Protein AF-A0A966ZAQ8-F1 (afdb_monomer)

Sequence (188 aa):
IEASFPLPQQMNRYYAFETQLFQVSVPESLGVELITTAEQQQVISARQQAARDAGTKIRQDVQQFVADCVASLREQTAVLCQEMLTSIGTSETGVHQKTLNRLVRFIDQFKQMNFANDVEMERQLERVRKELLSKTAEEYRDSATARSRLTAGLQQLAAQARQLAKQDATELVDRFGELGRRKFQLAA

Nearest PDB structures (foldseek):
  4tx5-assembly1_B  TM=3.472E-01  e=6.366E+00  Homo sapiens
  8e2i-assembly1_F  TM=3.274E-01  e=5.090E+00  Homo sapiens
  4tx5-assembly1_A  TM=2.783E-01  e=6.020E+00  Homo sapiens

Radius of gyration: 40.71 Å; Cα contacts (8 Å, |Δi|>4): 86; chains: 1; bounding box: 114×34×96 Å

Secondary structure (DSSP, 8-state):
-GGGS--GGGGGGT----------PPPHHHHHHHHHHHHHHHHHHHHHHHHHHHHHHHHHHHHHHHHHHHHHHHHHHHHHHHHHHHHHHH-TT---HHHHHHHHHHHHHHHHT-TT--HHHHHHHHHHHHHHSSS-HHHHHH-HHHHHHHHHHH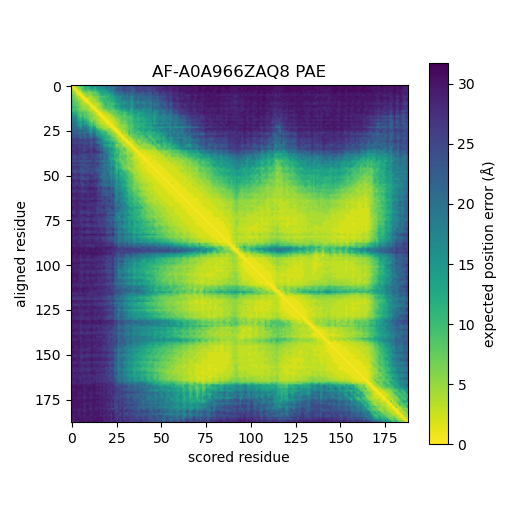HHHHHHHHHHHHHHHHHHHHHHHHHHHHHHHH--

Structure (mmCIF, N/CA/C/O backbone):
data_AF-A0A966ZAQ8-F1
#
_entry.id   AF-A0A966ZAQ8-F1
#
loop_
_atom_site.group_PDB
_atom_site.id
_atom_site.type_symbol
_atom_site.label_atom_id
_atom_site.label_alt_id
_atom_site.label_comp_id
_atom_site.label_asym_id
_atom_site.label_entity_id
_atom_site.label_seq_id
_atom_site.pdbx_PDB_ins_code
_atom_site.Cartn_x
_atom_site.Cartn_y
_atom_site.Cartn_z
_atom_site.occupancy
_atom_site.B_iso_or_equiv
_atom_site.auth_seq_id
_atom_site.auth_comp_id
_atom_site.auth_asym_id
_atom_site.auth_atom_id
_atom_site.pdbx_PDB_model_num
ATOM 1 N N . ILE A 1 1 ? -88.058 -18.667 62.909 1.00 55.28 1 ILE A N 1
ATOM 2 C CA . ILE A 1 1 ? -86.765 -18.287 62.282 1.00 55.28 1 ILE A CA 1
ATOM 3 C C . ILE A 1 1 ? -86.439 -16.800 62.521 1.00 55.28 1 ILE A C 1
ATOM 5 O O . ILE A 1 1 ? -85.270 -16.460 62.596 1.00 55.28 1 ILE A O 1
ATOM 9 N N . GLU A 1 2 ? -87.424 -15.922 62.764 1.00 51.84 2 GLU A N 1
ATOM 10 C CA . GLU A 1 2 ? -87.198 -14.474 62.988 1.00 51.84 2 GLU A CA 1
ATOM 11 C C . GLU A 1 2 ? -86.536 -14.076 64.325 1.00 51.84 2 GLU A C 1
ATOM 13 O O . GLU A 1 2 ? -86.034 -12.967 64.438 1.00 51.84 2 GLU A O 1
ATOM 18 N N . ALA A 1 3 ? -86.467 -14.964 65.324 1.00 56.44 3 ALA A N 1
ATOM 19 C CA . ALA A 1 3 ? -85.830 -14.674 66.619 1.00 56.44 3 ALA A CA 1
ATOM 20 C C . ALA A 1 3 ? -84.303 -14.913 66.643 1.00 56.44 3 ALA A C 1
ATOM 22 O O . ALA A 1 3 ? -83.674 -14.792 67.690 1.00 56.44 3 ALA A O 1
ATOM 23 N N . SER A 1 4 ? -83.706 -15.294 65.510 1.00 60.72 4 SER A N 1
ATOM 24 C CA . SER A 1 4 ? -82.287 -15.670 65.425 1.00 60.72 4 SER A CA 1
ATOM 25 C C . SER A 1 4 ? -81.365 -14.544 64.946 1.00 60.72 4 SER A C 1
ATOM 27 O O . SER A 1 4 ? -80.158 -14.756 64.879 1.00 60.72 4 SER A O 1
ATOM 29 N N . PHE A 1 5 ? -81.898 -13.358 64.632 1.00 59.81 5 PHE A N 1
ATOM 30 C CA . PHE A 1 5 ? -81.108 -12.215 64.167 1.00 59.81 5 PHE A CA 1
ATOM 31 C C . PHE A 1 5 ? -81.231 -11.027 65.135 1.00 59.81 5 PHE A C 1
ATOM 33 O O . PHE A 1 5 ? -82.341 -10.710 65.566 1.00 59.81 5 PHE A O 1
ATOM 40 N N . PRO A 1 6 ? -80.114 -10.370 65.504 1.00 64.69 6 PRO A N 1
ATOM 41 C CA . PRO A 1 6 ? -80.139 -9.226 66.409 1.00 64.69 6 PRO A CA 1
ATOM 42 C C . PRO A 1 6 ? -80.890 -8.039 65.790 1.00 64.69 6 PRO A C 1
ATOM 44 O O . PRO A 1 6 ? -80.832 -7.806 64.583 1.00 64.69 6 PRO A O 1
ATOM 47 N N . LEU A 1 7 ? -81.581 -7.268 66.636 1.00 66.88 7 LEU A N 1
ATOM 48 C CA . LEU A 1 7 ? -82.335 -6.081 66.223 1.00 66.88 7 LEU A CA 1
ATOM 49 C C . LEU A 1 7 ? -81.397 -5.070 65.526 1.00 66.88 7 LEU A C 1
ATOM 51 O O . LEU A 1 7 ? -80.278 -4.875 66.006 1.00 66.88 7 LEU A O 1
ATOM 55 N N . PRO A 1 8 ? -81.826 -4.366 64.457 1.00 66.31 8 PRO A N 1
ATOM 56 C CA . PRO A 1 8 ? -80.952 -3.495 63.655 1.00 66.31 8 PRO A CA 1
ATOM 57 C C . PRO A 1 8 ? -80.172 -2.451 64.470 1.00 66.31 8 PRO A C 1
ATOM 59 O O . PRO A 1 8 ? -79.018 -2.153 64.178 1.00 66.31 8 PRO A O 1
ATOM 62 N N . GLN A 1 9 ? -80.769 -1.943 65.552 1.00 68.62 9 GLN A N 1
ATOM 63 C CA . GLN A 1 9 ? -80.141 -0.972 66.458 1.00 68.62 9 GLN A CA 1
ATOM 64 C C . GLN A 1 9 ? -79.003 -1.564 67.309 1.00 68.62 9 GLN A C 1
ATOM 66 O O . GLN A 1 9 ? -78.169 -0.829 67.830 1.00 68.62 9 GLN A O 1
ATOM 71 N N . GLN A 1 10 ? -78.954 -2.888 67.451 1.00 68.38 10 GLN A N 1
ATOM 72 C CA . GLN A 1 10 ? -77.936 -3.615 68.209 1.00 68.38 10 GLN A CA 1
ATOM 73 C C . GLN A 1 10 ? -76.804 -4.139 67.312 1.00 68.38 10 GLN A C 1
ATOM 75 O O . GLN A 1 10 ? -75.771 -4.557 67.832 1.00 68.38 10 GLN A O 1
ATOM 80 N N . MET A 1 11 ? -76.949 -4.074 65.980 1.00 66.69 11 MET A N 1
ATOM 81 C CA . MET A 1 11 ? -75.934 -4.568 65.039 1.00 66.69 11 MET A CA 1
ATOM 82 C C . MET A 1 11 ? -74.625 -3.770 65.095 1.00 66.69 11 MET A C 1
ATOM 84 O O . MET A 1 11 ? -73.561 -4.372 65.002 1.00 66.69 11 MET A O 1
ATOM 88 N N . ASN A 1 12 ? -74.668 -2.457 65.353 1.00 66.06 12 ASN A N 1
ATOM 89 C CA . ASN A 1 12 ? -73.466 -1.607 65.433 1.00 66.06 12 ASN A CA 1
ATOM 90 C C . ASN A 1 12 ? -72.449 -2.042 66.504 1.00 66.06 12 ASN A C 1
ATOM 92 O O . ASN A 1 12 ? -71.294 -1.640 66.444 1.00 66.06 12 ASN A O 1
ATOM 96 N N . ARG A 1 13 ? -72.853 -2.855 67.489 1.00 68.31 13 ARG A N 1
ATOM 97 C CA . ARG A 1 13 ? -71.944 -3.384 68.519 1.00 68.31 13 ARG A CA 1
ATOM 98 C C . ARG A 1 13 ? -71.145 -4.607 68.073 1.00 68.31 13 ARG A C 1
ATOM 100 O O . ARG A 1 13 ? -70.184 -4.961 68.746 1.00 68.31 13 ARG A O 1
ATOM 107 N N . TYR A 1 14 ? -71.551 -5.247 66.980 1.00 69.25 14 TYR A N 1
ATOM 108 C CA . TYR A 1 14 ? -70.944 -6.480 66.477 1.00 69.25 14 TYR A CA 1
ATOM 109 C C . TYR A 1 14 ? -70.109 -6.268 65.209 1.00 69.25 14 TYR A C 1
ATOM 111 O O . TYR A 1 14 ? -69.385 -7.175 64.810 1.00 69.25 14 TYR A O 1
ATOM 119 N N . TYR A 1 15 ? -70.179 -5.083 64.596 1.00 70.50 15 TYR A N 1
ATOM 120 C CA . TYR A 1 15 ? -69.419 -4.735 63.398 1.00 70.50 15 TYR A CA 1
ATOM 121 C C . TYR A 1 15 ? -68.589 -3.482 63.664 1.00 70.50 15 TYR A C 1
ATOM 123 O O . TYR A 1 15 ? -69.130 -2.396 63.852 1.00 70.50 15 TYR A O 1
ATOM 131 N N . ALA A 1 16 ? -67.269 -3.644 63.668 1.00 70.06 16 ALA A N 1
ATOM 132 C CA . ALA A 1 16 ? -66.312 -2.551 63.717 1.00 70.06 16 ALA A CA 1
ATOM 133 C C . ALA A 1 16 ? -65.364 -2.686 62.525 1.00 70.06 16 ALA A C 1
ATOM 135 O O . ALA A 1 16 ? -64.899 -3.783 62.217 1.00 70.06 16 ALA A O 1
ATOM 136 N N . PHE A 1 17 ? -65.087 -1.571 61.856 1.00 72.69 17 PHE A N 1
ATOM 137 C CA . PHE A 1 17 ? -64.067 -1.493 60.819 1.00 72.69 17 PHE A CA 1
ATOM 138 C C . PHE A 1 17 ? -62.881 -0.742 61.402 1.00 72.69 17 PHE A C 1
ATOM 140 O O . PHE A 1 17 ? -62.974 0.449 61.691 1.00 72.69 17 PHE A O 1
ATOM 147 N N . GLU A 1 18 ? -61.776 -1.450 61.598 1.00 75.81 18 GLU A N 1
ATOM 148 C CA . GLU A 1 18 ? -60.520 -0.853 62.023 1.00 75.81 18 GLU A CA 1
ATOM 149 C C . GLU A 1 18 ? -59.617 -0.722 60.798 1.00 75.81 18 GLU A C 1
ATOM 151 O O . GLU A 1 18 ? -59.306 -1.706 60.130 1.00 75.81 18 GLU A O 1
ATOM 156 N N . THR A 1 19 ? -59.237 0.511 60.463 1.00 77.19 19 THR A N 1
ATOM 157 C CA . THR A 1 19 ? -58.283 0.777 59.383 1.00 77.19 19 THR A CA 1
ATOM 158 C C . THR A 1 19 ? -56.950 1.133 60.013 1.00 77.19 19 THR A C 1
ATOM 160 O O . THR A 1 19 ? -56.804 2.206 60.596 1.00 77.19 19 THR A O 1
ATOM 163 N N . GLN A 1 20 ? -55.980 0.233 59.898 1.00 77.50 20 GLN A N 1
ATOM 164 C CA . GLN A 1 20 ? -54.613 0.487 60.330 1.00 77.50 20 GLN A CA 1
ATOM 165 C C . GLN A 1 20 ? -53.796 0.928 59.115 1.00 77.50 20 GLN A C 1
ATOM 167 O O . GLN A 1 20 ? -53.623 0.172 58.160 1.00 77.50 20 GLN A O 1
ATOM 172 N N . LEU A 1 21 ? -53.332 2.179 59.133 1.00 77.19 21 LEU A N 1
ATOM 173 C CA . LEU A 1 21 ? -52.362 2.673 58.163 1.00 77.19 21 LEU A CA 1
ATOM 174 C C . LEU A 1 21 ? -50.958 2.416 58.703 1.00 77.19 21 LEU A C 1
ATOM 176 O O . LEU A 1 21 ? -50.623 2.850 59.804 1.00 77.19 21 LEU A O 1
ATOM 180 N N . PHE A 1 22 ? -50.124 1.775 57.894 1.00 78.94 22 PHE A N 1
ATOM 181 C CA . PHE A 1 22 ? -48.699 1.638 58.170 1.00 78.94 22 PHE A CA 1
ATOM 182 C C . PHE A 1 22 ? -47.921 2.391 57.098 1.00 78.94 22 PHE A C 1
ATOM 184 O O . PHE A 1 22 ? -48.230 2.291 55.910 1.00 78.94 22 PHE A O 1
ATOM 191 N N . GLN A 1 23 ? -46.888 3.113 57.518 1.00 73.00 23 GLN A N 1
ATOM 192 C CA . GLN A 1 23 ? -45.899 3.690 56.621 1.00 73.00 23 GLN A CA 1
ATOM 193 C C . GLN A 1 23 ? -44.621 2.866 56.747 1.00 73.00 23 GLN A C 1
ATOM 195 O O . GLN A 1 23 ? -43.969 2.876 57.788 1.00 73.00 23 GLN A O 1
ATOM 200 N N . VAL A 1 24 ? -44.277 2.130 55.693 1.00 79.88 24 VAL A N 1
ATOM 201 C CA . VAL A 1 24 ? -42.999 1.418 55.615 1.00 79.88 24 VAL A CA 1
ATOM 202 C C . VAL A 1 24 ? -41.976 2.381 55.020 1.00 79.88 24 VAL A C 1
ATOM 204 O O . VAL A 1 24 ? -42.050 2.709 53.837 1.00 79.88 24 VAL A O 1
ATOM 207 N N . SER A 1 25 ? -41.050 2.871 55.842 1.00 74.75 25 SER A N 1
ATOM 208 C CA . SER A 1 25 ? -39.897 3.657 55.396 1.00 74.75 25 SER A CA 1
ATOM 209 C C . SER A 1 25 ? -38.645 2.784 55.344 1.00 74.75 25 SER A C 1
ATOM 211 O O . SER A 1 25 ? -38.435 1.903 56.178 1.00 74.75 25 SER A O 1
ATOM 213 N N . VAL A 1 26 ? -37.806 3.015 54.335 1.00 72.50 26 VAL A N 1
ATOM 214 C CA . VAL A 1 26 ? -36.507 2.345 54.219 1.00 72.50 26 VAL A CA 1
ATOM 215 C C . VAL A 1 26 ? -35.523 3.031 55.177 1.00 72.50 26 VAL A C 1
ATOM 217 O O . VAL A 1 26 ? -35.509 4.263 55.215 1.00 72.50 26 VAL A O 1
ATOM 220 N N . PRO A 1 27 ? -34.700 2.286 55.941 1.00 76.00 27 PRO A N 1
ATOM 221 C CA . PRO A 1 27 ? -33.652 2.880 56.767 1.00 76.00 27 PRO A CA 1
ATOM 222 C C . PRO A 1 27 ? -32.705 3.740 55.921 1.00 76.00 27 PRO A C 1
ATOM 224 O O . PRO A 1 27 ? -32.263 3.300 54.858 1.00 76.00 27 PRO A O 1
ATOM 227 N N . GLU A 1 28 ? -32.362 4.940 56.398 1.00 70.31 28 GLU A N 1
ATOM 228 C CA . GLU A 1 28 ? -31.513 5.890 55.657 1.00 70.31 28 GLU A CA 1
ATOM 229 C C . GLU A 1 28 ? -30.174 5.269 55.224 1.00 70.31 28 GLU A C 1
ATOM 231 O O . GLU A 1 28 ? -29.714 5.505 54.108 1.00 70.31 28 GLU A O 1
ATOM 236 N N . SER A 1 29 ? -29.588 4.398 56.054 1.00 70.81 29 SER A N 1
ATOM 237 C CA . SER A 1 29 ? -28.345 3.680 55.747 1.00 70.81 29 SER A CA 1
ATOM 238 C C . SER A 1 29 ? -28.462 2.737 54.544 1.00 70.81 29 SER A C 1
ATOM 240 O O . SER A 1 29 ? -27.563 2.711 53.707 1.00 70.81 29 SER A O 1
ATOM 242 N N . LEU A 1 30 ? -29.580 2.014 54.412 1.00 64.62 30 LEU A N 1
ATOM 243 C CA . LEU A 1 30 ? -29.843 1.138 53.264 1.00 64.62 30 LEU A CA 1
ATOM 244 C C . LEU A 1 30 ? -30.072 1.944 51.979 1.00 64.62 30 LEU A C 1
ATOM 246 O O . LEU A 1 30 ? -29.667 1.513 50.903 1.00 64.62 30 LEU A O 1
ATOM 250 N N . GLY A 1 31 ? -30.698 3.121 52.083 1.00 66.94 31 GLY A N 1
ATOM 251 C CA . GLY A 1 31 ? -30.867 4.032 50.950 1.00 66.94 31 GLY A CA 1
ATOM 252 C C . GLY A 1 31 ? -29.525 4.506 50.387 1.00 66.94 31 GLY A C 1
ATOM 253 O O . GLY A 1 31 ? -29.313 4.450 49.177 1.00 66.94 31 GLY A O 1
ATOM 254 N N . VAL A 1 32 ? -28.596 4.904 51.262 1.00 68.06 32 VAL A N 1
ATOM 255 C CA . VAL A 1 32 ? -27.240 5.329 50.871 1.00 68.06 32 VAL A CA 1
ATOM 256 C C . VAL A 1 32 ? -26.449 4.176 50.240 1.00 68.06 32 VAL A C 1
ATOM 258 O O . VAL A 1 32 ? -25.796 4.376 49.220 1.00 68.06 32 VAL A O 1
ATOM 261 N N . GLU A 1 33 ? -26.538 2.962 50.784 1.00 67.62 33 GLU A N 1
ATOM 262 C CA . GLU A 1 33 ? -25.826 1.779 50.273 1.00 67.62 33 GLU A CA 1
ATOM 263 C C . GLU A 1 33 ? -26.348 1.290 48.905 1.00 67.62 33 GLU A C 1
ATOM 265 O O . GLU A 1 33 ? -25.579 0.868 48.035 1.00 67.62 33 GLU A O 1
ATOM 270 N N . LEU A 1 34 ? -27.657 1.401 48.660 1.00 67.75 34 LEU A N 1
ATOM 271 C CA . LEU A 1 34 ? -28.251 1.110 47.352 1.00 67.75 34 LEU A CA 1
ATOM 272 C C . LEU A 1 34 ? -27.816 2.128 46.288 1.00 67.75 34 LEU A C 1
ATOM 274 O O . LEU A 1 34 ? -27.531 1.741 45.153 1.00 67.75 34 LEU A O 1
ATOM 278 N N . ILE A 1 35 ? -27.725 3.411 46.654 1.00 72.25 35 ILE A N 1
ATOM 279 C CA . ILE A 1 35 ? -27.259 4.477 45.756 1.00 72.25 35 ILE A CA 1
ATOM 280 C C . ILE A 1 35 ? -25.786 4.258 45.392 1.00 72.25 35 ILE A C 1
ATOM 282 O O . ILE A 1 35 ? -25.451 4.262 44.209 1.00 72.25 35 ILE A O 1
ATOM 286 N N . THR A 1 36 ? -24.918 3.972 46.367 1.00 77.56 36 THR A N 1
ATOM 287 C CA . THR A 1 36 ? -23.489 3.731 46.100 1.00 77.56 36 THR A CA 1
ATOM 288 C C . THR A 1 36 ? -23.251 2.476 45.259 1.00 77.56 36 THR A C 1
ATOM 290 O O . THR A 1 36 ? -22.381 2.473 44.384 1.00 77.56 36 THR A O 1
ATOM 293 N N . THR A 1 37 ? -24.045 1.420 45.460 1.00 77.25 37 THR A N 1
ATOM 294 C CA . THR A 1 37 ? -23.975 0.195 44.645 1.00 77.25 37 THR A CA 1
ATOM 295 C C . THR A 1 37 ? -24.409 0.458 43.200 1.00 77.25 37 THR A C 1
ATOM 297 O O . THR A 1 37 ? -23.735 0.032 42.255 1.00 77.25 37 THR A O 1
ATOM 300 N N . ALA A 1 38 ? -25.499 1.207 43.009 1.00 78.50 38 ALA A N 1
ATOM 301 C CA . ALA A 1 38 ? -25.978 1.595 41.686 1.00 78.50 38 ALA A CA 1
ATOM 302 C C . ALA A 1 38 ? -24.963 2.489 40.951 1.00 78.50 38 ALA A C 1
ATOM 304 O O . ALA A 1 38 ? -24.675 2.256 39.774 1.00 78.50 38 ALA A O 1
ATOM 305 N N . GLU A 1 39 ? -24.360 3.457 41.645 1.00 81.94 39 GLU A N 1
ATOM 306 C CA . GLU A 1 39 ? -23.287 4.301 41.109 1.00 81.94 39 GLU A CA 1
ATOM 307 C C . GLU A 1 39 ? -22.054 3.474 40.718 1.00 81.94 39 GLU A C 1
ATOM 309 O O . GLU A 1 39 ? -21.508 3.657 39.627 1.00 81.94 39 GLU A O 1
ATOM 314 N N . GLN A 1 40 ? -21.638 2.503 41.539 1.00 81.44 40 GLN A N 1
ATOM 315 C CA . GLN A 1 40 ? -20.540 1.597 41.185 1.00 81.44 40 GLN A CA 1
ATOM 316 C C . GLN A 1 40 ? -20.834 0.798 39.909 1.00 81.44 40 GLN A C 1
ATOM 318 O O . GLN A 1 40 ? -19.967 0.694 39.036 1.00 81.44 40 GLN A O 1
ATOM 323 N N . GLN A 1 41 ? -22.047 0.265 39.753 1.00 85.25 41 GLN A N 1
ATOM 324 C CA . GLN A 1 41 ? -22.448 -0.444 38.534 1.00 85.25 41 GLN A CA 1
ATOM 325 C C . GLN A 1 41 ? -22.504 0.473 37.306 1.00 85.25 41 GLN A C 1
ATOM 327 O O . GLN A 1 41 ? -22.078 0.071 36.216 1.00 85.25 41 GLN A O 1
ATOM 332 N N . GLN A 1 42 ? -22.944 1.722 37.467 1.00 86.75 42 GLN A N 1
ATOM 333 C CA . GLN A 1 42 ? -22.890 2.720 36.398 1.00 86.75 42 GLN A CA 1
ATOM 334 C C . GLN A 1 42 ? -21.447 3.047 35.995 1.00 86.75 42 GLN A C 1
ATOM 336 O O . GLN A 1 42 ? -21.133 3.066 34.807 1.00 86.75 42 GLN A O 1
ATOM 341 N N . VAL A 1 43 ? -20.530 3.208 36.950 1.00 89.94 43 VAL A N 1
ATOM 342 C CA . VAL A 1 43 ? -19.110 3.454 36.649 1.00 89.94 43 VAL A CA 1
ATOM 343 C C . VAL A 1 43 ? -18.470 2.255 35.942 1.00 89.94 43 VAL A C 1
ATOM 345 O O . VAL A 1 43 ? -17.722 2.436 34.979 1.00 89.94 43 VAL A O 1
ATOM 348 N N . ILE A 1 44 ? -18.759 1.026 36.379 1.00 89.69 44 ILE A N 1
ATOM 349 C CA . ILE A 1 44 ? -18.233 -0.191 35.741 1.00 89.69 44 ILE A CA 1
ATOM 350 C C . ILE A 1 44 ? -18.755 -0.314 34.306 1.00 89.69 44 ILE A C 1
ATOM 352 O O . ILE A 1 44 ? -17.961 -0.543 33.391 1.00 89.69 44 ILE A O 1
ATOM 356 N N . SER A 1 45 ? -20.059 -0.128 34.090 1.00 91.19 45 SER A N 1
ATOM 357 C CA . SER A 1 45 ? -20.651 -0.189 32.748 1.00 91.19 45 SER A CA 1
ATOM 358 C C . SER A 1 45 ? -20.120 0.921 31.835 1.00 91.19 45 SER A C 1
ATOM 360 O O . SER A 1 45 ? -19.733 0.634 30.702 1.00 91.19 45 SER A O 1
ATOM 362 N N . ALA A 1 46 ? -19.973 2.150 32.339 1.00 90.94 46 ALA A N 1
ATOM 363 C CA . ALA A 1 46 ? -19.373 3.258 31.599 1.00 90.94 46 ALA A CA 1
ATOM 364 C C . ALA A 1 46 ? -17.914 2.972 31.205 1.00 90.94 46 ALA A C 1
ATOM 366 O O . ALA A 1 46 ? -17.522 3.215 30.064 1.00 90.94 46 ALA A O 1
ATOM 367 N N . ARG A 1 47 ? -17.109 2.392 32.107 1.00 90.94 47 ARG A N 1
ATOM 368 C CA . ARG A 1 47 ? -15.726 1.981 31.801 1.00 90.94 47 ARG A CA 1
ATOM 369 C C . ARG A 1 47 ? -15.674 0.874 30.754 1.00 90.94 47 ARG A C 1
ATOM 371 O O . ARG A 1 47 ? -14.837 0.932 29.856 1.00 90.94 47 ARG A O 1
ATOM 378 N N . GLN A 1 48 ? -16.558 -0.118 30.847 1.00 93.19 48 GLN A N 1
ATOM 379 C CA . GLN A 1 48 ? -16.647 -1.186 29.850 1.00 93.19 48 GLN A CA 1
ATOM 380 C C . GLN A 1 48 ? -17.044 -0.639 28.478 1.00 93.19 48 GLN A C 1
ATOM 382 O O . GLN A 1 48 ? -16.447 -1.032 27.476 1.00 93.19 48 GLN A O 1
ATOM 387 N N . GLN A 1 49 ? -18.003 0.285 28.431 1.00 93.12 49 GLN A N 1
ATOM 388 C CA . GLN A 1 49 ? -18.421 0.940 27.197 1.00 93.12 49 GLN A CA 1
ATOM 389 C C . GLN A 1 49 ? -17.277 1.764 26.595 1.00 93.12 49 GLN A C 1
ATOM 391 O O . GLN A 1 49 ? -16.908 1.544 25.445 1.00 93.12 49 GLN A O 1
ATOM 396 N N . ALA A 1 50 ? -16.622 2.609 27.396 1.00 90.75 50 ALA A N 1
ATOM 397 C CA . ALA A 1 50 ? -15.476 3.398 26.954 1.00 90.75 50 ALA A CA 1
ATOM 398 C C . ALA A 1 50 ? -14.325 2.520 26.431 1.00 90.75 50 ALA A C 1
ATOM 400 O O . ALA A 1 50 ? -13.717 2.842 25.413 1.00 90.75 50 ALA A O 1
ATOM 401 N N . ALA A 1 51 ? -14.047 1.384 27.079 1.00 93.38 51 ALA A N 1
ATOM 402 C CA . ALA A 1 51 ? -13.034 0.437 26.618 1.00 93.38 51 ALA A CA 1
ATOM 403 C C . ALA A 1 51 ? -13.411 -0.222 25.279 1.00 93.38 51 ALA A C 1
ATOM 405 O O . ALA A 1 51 ? -12.551 -0.399 24.414 1.00 93.38 51 ALA A O 1
ATOM 406 N N . ARG A 1 52 ? -14.691 -0.566 25.076 1.00 92.44 52 ARG A N 1
ATOM 407 C CA . ARG A 1 52 ? -15.192 -1.116 23.804 1.00 92.44 52 ARG A CA 1
ATOM 408 C C . ARG A 1 52 ? -15.121 -0.091 22.677 1.00 92.44 52 ARG A C 1
ATOM 410 O O . ARG A 1 52 ? -14.678 -0.433 21.576 1.00 92.44 52 ARG A O 1
ATOM 417 N N . ASP A 1 53 ? -15.504 1.148 22.959 1.00 92.44 53 ASP A N 1
ATOM 418 C CA . ASP A 1 53 ? -15.480 2.246 21.995 1.00 92.44 53 ASP A CA 1
ATOM 419 C C . ASP A 1 53 ? -14.040 2.601 21.615 1.00 92.44 53 ASP A C 1
ATOM 421 O O . ASP A 1 53 ? -13.707 2.653 20.430 1.00 92.44 53 ASP A O 1
ATOM 425 N N . ALA A 1 54 ? -13.148 2.718 22.604 1.00 90.94 54 ALA A N 1
ATOM 426 C CA . ALA A 1 54 ? -11.719 2.912 22.378 1.00 90.94 54 ALA A CA 1
ATOM 427 C C . ALA A 1 54 ? -11.114 1.757 21.571 1.00 90.94 54 ALA A C 1
ATOM 429 O O . ALA A 1 54 ? -10.404 1.997 20.599 1.00 90.94 54 ALA A O 1
ATOM 430 N N . GLY A 1 55 ? -11.434 0.504 21.908 1.00 92.00 55 GLY A N 1
ATOM 431 C CA . GLY A 1 55 ? -10.948 -0.660 21.167 1.00 92.00 55 GLY A CA 1
ATOM 432 C C . GLY A 1 55 ? -11.429 -0.684 19.715 1.00 92.00 55 GLY A C 1
ATOM 433 O O . GLY A 1 55 ? -10.679 -1.065 18.819 1.00 92.00 55 GLY A O 1
ATOM 434 N N . THR A 1 56 ? -12.667 -0.259 19.462 1.00 90.94 56 THR A N 1
ATOM 435 C CA . THR A 1 56 ? -13.212 -0.158 18.101 1.00 90.94 56 THR A CA 1
ATOM 436 C C . THR A 1 56 ? -12.523 0.943 17.311 1.00 90.94 56 THR A C 1
ATOM 438 O O . THR A 1 56 ? -12.095 0.693 16.185 1.00 90.94 56 THR A O 1
ATOM 441 N N . LYS A 1 57 ? -12.336 2.113 17.924 1.00 91.00 57 LYS A N 1
ATOM 442 C CA . LYS A 1 57 ? -11.627 3.233 17.312 1.00 91.00 57 LYS A CA 1
ATOM 443 C C . LYS A 1 57 ? -10.171 2.886 16.997 1.00 91.00 57 LYS A C 1
ATOM 445 O O . LYS A 1 57 ? -9.746 3.068 15.869 1.00 91.00 57 LYS A O 1
ATOM 450 N N . ILE A 1 58 ? -9.443 2.286 17.942 1.00 89.56 58 ILE A N 1
ATOM 451 C CA . ILE A 1 58 ? -8.053 1.853 17.731 1.00 89.56 58 ILE A CA 1
ATOM 452 C C . ILE A 1 58 ? -7.959 0.883 16.552 1.00 89.56 58 ILE A C 1
ATOM 454 O O . ILE A 1 58 ? -7.077 1.030 15.716 1.00 89.56 58 ILE A O 1
ATOM 458 N N . ARG A 1 59 ? -8.867 -0.098 16.448 1.00 85.94 59 ARG A N 1
ATOM 459 C CA . ARG A 1 59 ? -8.860 -1.031 15.310 1.00 85.94 59 ARG A CA 1
ATOM 460 C C . ARG A 1 59 ? -9.065 -0.314 13.977 1.00 85.94 59 ARG A C 1
ATOM 462 O O . ARG A 1 59 ? -8.369 -0.639 13.022 1.00 85.94 59 ARG A O 1
ATOM 469 N N . GLN A 1 60 ? -9.993 0.639 13.919 1.00 86.94 60 GLN A N 1
ATOM 470 C CA . GLN A 1 60 ? -10.246 1.434 12.715 1.00 86.94 60 GLN A CA 1
ATOM 471 C C . GLN A 1 60 ? -9.040 2.310 12.357 1.00 86.94 60 GLN A C 1
ATOM 473 O O . GLN A 1 60 ? -8.581 2.272 11.220 1.00 86.94 60 GLN A O 1
ATOM 478 N N . ASP A 1 61 ? -8.483 3.025 13.333 1.00 86.62 61 ASP A N 1
ATOM 479 C CA . ASP A 1 61 ? -7.329 3.906 13.143 1.00 86.62 61 ASP A CA 1
ATOM 480 C C . ASP A 1 61 ? -6.088 3.109 12.697 1.00 86.62 61 ASP A C 1
ATOM 482 O O . ASP A 1 61 ? -5.361 3.535 11.803 1.00 86.62 61 ASP A O 1
ATOM 486 N N . VAL A 1 62 ? -5.867 1.913 13.257 1.00 86.69 62 VAL A N 1
ATOM 487 C CA . VAL A 1 6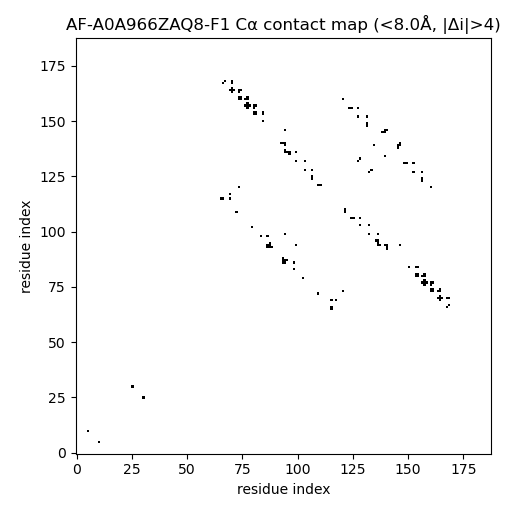2 ? -4.776 1.017 12.839 1.00 86.69 62 VAL A CA 1
ATOM 488 C C . VAL A 1 62 ? -4.989 0.515 11.413 1.00 86.69 62 VAL A C 1
ATOM 490 O O . VAL A 1 62 ? -4.042 0.506 10.634 1.00 86.69 62 VAL A O 1
ATOM 493 N N . GLN A 1 63 ? -6.210 0.117 11.042 1.00 84.12 63 GLN A N 1
ATOM 494 C CA . GLN A 1 63 ? -6.513 -0.302 9.668 1.00 84.12 63 GLN A CA 1
ATOM 495 C C . GLN A 1 63 ? -6.266 0.827 8.664 1.00 84.12 63 GLN A C 1
ATOM 497 O O . GLN A 1 63 ? -5.658 0.585 7.622 1.00 84.12 63 GLN A O 1
ATOM 502 N N . GLN A 1 64 ? -6.682 2.050 9.002 1.00 84.69 64 GLN A N 1
ATOM 503 C CA . GLN A 1 64 ? -6.422 3.240 8.197 1.00 84.69 64 GLN A CA 1
ATOM 504 C C . GLN A 1 64 ? -4.921 3.482 8.034 1.00 84.69 64 GLN A C 1
ATOM 506 O O . GLN A 1 64 ? -4.431 3.625 6.919 1.00 84.69 64 GLN A O 1
ATOM 511 N N . PHE A 1 65 ? -4.183 3.455 9.143 1.00 85.44 65 PHE A N 1
ATOM 512 C CA . PHE A 1 65 ? -2.740 3.647 9.137 1.00 85.44 65 PHE A CA 1
ATOM 513 C C . PHE A 1 65 ? -2.020 2.605 8.270 1.00 85.44 65 PHE A C 1
ATOM 515 O O . PHE A 1 65 ? -1.138 2.955 7.489 1.00 85.44 65 PHE A O 1
ATOM 522 N N . VAL A 1 66 ? -2.409 1.328 8.367 1.00 85.00 66 VAL A N 1
ATOM 523 C CA . VAL A 1 66 ? -1.835 0.268 7.525 1.00 85.00 66 VAL A CA 1
ATOM 524 C C . VAL A 1 66 ? -2.110 0.536 6.044 1.00 85.00 66 VAL A C 1
ATOM 526 O O . VAL A 1 66 ? -1.186 0.424 5.240 1.00 85.00 66 VAL A O 1
ATOM 529 N N . ALA A 1 67 ? -3.335 0.928 5.683 1.00 82.75 67 ALA A N 1
ATOM 530 C CA . ALA A 1 67 ? -3.676 1.283 4.306 1.00 82.75 67 ALA A CA 1
ATOM 531 C C . ALA A 1 67 ? -2.843 2.473 3.791 1.00 82.75 67 ALA A C 1
ATOM 533 O O . ALA A 1 67 ? -2.276 2.395 2.701 1.00 82.75 67 ALA A O 1
ATOM 534 N N . ASP A 1 68 ? -2.676 3.526 4.596 1.00 84.12 68 ASP A N 1
ATOM 535 C CA . ASP A 1 68 ? -1.865 4.695 4.233 1.00 84.12 68 ASP A CA 1
ATOM 536 C C . ASP A 1 68 ? -0.382 4.321 4.042 1.00 84.12 68 ASP A C 1
ATOM 538 O O . ASP A 1 68 ? 0.280 4.781 3.104 1.00 84.12 68 ASP A O 1
ATOM 542 N N . CYS A 1 69 ? 0.151 3.441 4.896 1.00 84.12 69 CYS A N 1
ATOM 543 C CA . CYS A 1 69 ? 1.504 2.910 4.745 1.00 84.12 69 CYS A CA 1
ATOM 544 C C . CYS A 1 69 ? 1.670 2.105 3.450 1.00 84.12 69 CYS A C 1
ATOM 546 O O . CYS A 1 69 ? 2.664 2.296 2.747 1.00 84.12 69 CYS A O 1
ATOM 548 N N . VAL A 1 70 ? 0.714 1.234 3.112 1.00 85.31 70 VAL A N 1
ATOM 549 C CA . VAL A 1 70 ? 0.736 0.450 1.863 1.00 85.31 70 VAL A CA 1
ATOM 550 C C . VAL A 1 70 ? 0.687 1.365 0.645 1.00 85.31 70 VAL A C 1
ATOM 552 O O . VAL A 1 70 ? 1.521 1.230 -0.253 1.00 85.31 70 VAL A O 1
ATOM 555 N N . ALA A 1 71 ? -0.215 2.346 0.637 1.00 87.12 71 ALA A N 1
ATOM 556 C CA . ALA A 1 71 ? -0.310 3.326 -0.439 1.00 87.12 71 ALA A CA 1
ATOM 557 C C . ALA A 1 71 ? 1.008 4.105 -0.613 1.00 87.12 71 ALA A C 1
ATOM 559 O O . ALA A 1 71 ? 1.490 4.273 -1.735 1.00 87.12 71 ALA A O 1
ATOM 560 N N . SER A 1 72 ? 1.648 4.505 0.491 1.00 87.62 72 SER A N 1
ATOM 561 C CA . SER A 1 72 ? 2.959 5.166 0.468 1.00 87.62 72 SER A CA 1
ATOM 562 C C . SER A 1 72 ? 4.069 4.268 -0.093 1.00 87.62 72 SER A C 1
ATOM 564 O O . SER A 1 72 ? 4.879 4.721 -0.902 1.00 87.62 72 SER A O 1
ATOM 566 N N . LEU A 1 73 ? 4.106 2.983 0.277 1.00 87.31 73 LEU A N 1
ATOM 567 C CA . LEU A 1 73 ? 5.076 2.021 -0.264 1.00 87.31 73 LEU A CA 1
ATOM 568 C C . LEU A 1 73 ? 4.883 1.789 -1.770 1.00 87.31 73 LEU A C 1
ATOM 570 O O . LEU A 1 73 ? 5.860 1.721 -2.527 1.00 87.31 73 LEU A O 1
ATOM 574 N N . ARG A 1 74 ? 3.630 1.706 -2.225 1.00 89.12 74 ARG A N 1
ATOM 575 C CA . ARG A 1 74 ? 3.281 1.599 -3.648 1.00 89.12 74 ARG A CA 1
ATOM 576 C C . ARG A 1 74 ? 3.721 2.848 -4.418 1.00 89.12 74 ARG A C 1
ATOM 578 O O . ARG A 1 74 ? 4.384 2.724 -5.447 1.00 89.12 74 ARG A O 1
ATOM 585 N N . GLU A 1 75 ? 3.474 4.044 -3.886 1.00 90.50 75 GLU A N 1
ATOM 586 C CA . GLU A 1 75 ? 3.925 5.293 -4.513 1.00 90.50 75 GLU A CA 1
ATOM 587 C C . GLU A 1 75 ? 5.459 5.384 -4.575 1.00 90.50 75 GLU A C 1
ATOM 589 O O . GLU A 1 75 ? 6.022 5.686 -5.627 1.00 90.50 75 GLU A O 1
ATOM 594 N N . GLN A 1 76 ? 6.163 5.029 -3.495 1.00 89.94 76 GLN A N 1
ATOM 595 C CA . GLN A 1 76 ? 7.630 4.960 -3.492 1.00 89.94 76 GLN A CA 1
ATOM 596 C C . GLN A 1 76 ? 8.164 3.993 -4.555 1.00 89.94 76 GLN A C 1
ATOM 598 O O . GLN A 1 76 ? 9.167 4.284 -5.212 1.00 89.94 76 GLN A O 1
ATOM 603 N N . THR A 1 77 ? 7.473 2.871 -4.774 1.00 90.19 77 THR A N 1
ATOM 604 C CA . THR A 1 77 ? 7.829 1.925 -5.838 1.00 90.19 77 THR A CA 1
ATOM 605 C C . THR A 1 77 ? 7.700 2.561 -7.219 1.00 90.19 77 THR A C 1
ATOM 607 O O . THR A 1 77 ? 8.598 2.423 -8.055 1.00 90.19 77 THR A O 1
ATOM 610 N N . ALA A 1 78 ? 6.613 3.296 -7.461 1.00 92.00 78 ALA A N 1
ATOM 611 C CA . ALA A 1 78 ? 6.412 4.006 -8.717 1.00 92.00 78 ALA A CA 1
ATOM 612 C C . ALA A 1 78 ? 7.474 5.085 -8.957 1.00 92.00 78 ALA A C 1
ATOM 614 O O . ALA A 1 78 ? 8.00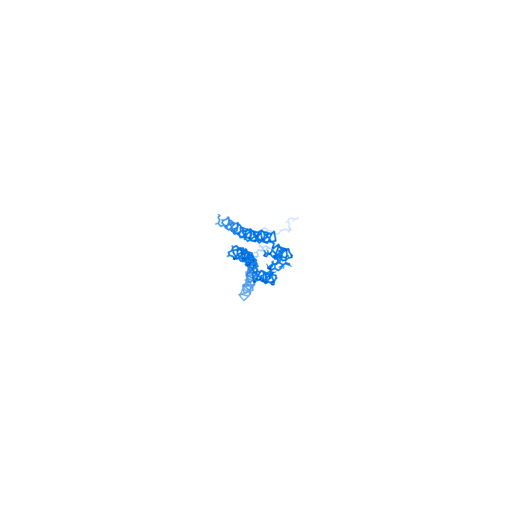7 5.190 -10.066 1.00 92.00 78 ALA A O 1
ATOM 615 N N . VAL A 1 79 ? 7.801 5.863 -7.921 1.00 92.12 79 VAL A N 1
ATOM 616 C CA . VAL A 1 79 ? 8.849 6.890 -7.971 1.00 92.12 79 VAL A CA 1
ATOM 617 C C . VAL A 1 79 ? 10.199 6.260 -8.297 1.00 92.12 79 VAL A C 1
ATOM 619 O O . VAL A 1 79 ? 10.865 6.714 -9.226 1.00 92.12 79 VAL A O 1
ATOM 622 N N . LEU A 1 80 ? 10.578 5.170 -7.623 1.00 90.94 80 LEU A N 1
ATOM 623 C CA . LEU A 1 80 ? 11.843 4.488 -7.894 1.00 90.94 80 LEU A CA 1
ATOM 624 C C . LEU A 1 80 ? 11.921 3.987 -9.341 1.00 90.94 80 LEU A C 1
ATOM 626 O O . LEU A 1 80 ? 12.929 4.202 -10.014 1.00 90.94 80 LEU A O 1
ATOM 630 N N . CYS A 1 81 ? 10.860 3.353 -9.843 1.00 90.69 81 CYS A N 1
ATOM 631 C CA . CYS A 1 81 ? 10.820 2.886 -11.228 1.00 90.69 81 CYS A CA 1
ATOM 632 C C . CYS A 1 81 ? 10.974 4.052 -12.217 1.00 90.69 81 CYS A C 1
ATOM 634 O O . CYS A 1 81 ? 11.696 3.930 -13.207 1.00 90.69 81 CYS A O 1
ATOM 636 N N . GLN A 1 82 ? 10.365 5.205 -11.927 1.00 90.75 82 GLN A N 1
ATOM 637 C CA . GLN A 1 82 ? 10.506 6.411 -12.740 1.00 90.75 82 GLN A CA 1
ATOM 638 C C . GLN A 1 82 ? 11.931 6.979 -12.702 1.00 90.75 82 GLN A C 1
ATOM 640 O O . GLN A 1 82 ? 12.472 7.319 -13.752 1.00 90.75 82 GLN A O 1
ATOM 645 N N . GLU A 1 83 ? 12.559 7.053 -11.526 1.00 90.31 83 GLU A N 1
ATOM 646 C CA . GLU A 1 83 ? 13.959 7.475 -11.390 1.00 90.31 83 GLU A CA 1
ATOM 647 C C . GLU A 1 83 ? 14.895 6.581 -12.209 1.00 90.31 83 GLU A C 1
ATOM 649 O O . GLU A 1 83 ? 15.809 7.069 -12.875 1.00 90.31 83 GLU A O 1
ATOM 654 N N . MET A 1 84 ? 14.651 5.269 -12.200 1.00 87.25 84 MET A N 1
ATOM 655 C CA . MET A 1 84 ? 15.430 4.313 -12.983 1.00 87.25 84 MET A CA 1
ATOM 656 C C . MET A 1 84 ? 15.225 4.492 -14.484 1.00 87.25 84 MET A C 1
ATOM 658 O O . MET A 1 84 ? 16.200 4.456 -15.231 1.00 87.25 84 MET A O 1
ATOM 662 N N . LEU A 1 85 ? 13.988 4.710 -14.932 1.00 89.31 85 LEU A N 1
ATOM 663 C CA . LEU A 1 85 ? 13.687 5.006 -16.334 1.00 89.31 85 LEU A CA 1
ATOM 664 C C . LEU A 1 85 ? 14.402 6.272 -16.802 1.00 89.31 85 LEU A C 1
ATOM 666 O O . LEU A 1 85 ? 15.029 6.262 -17.860 1.00 89.31 85 LEU A O 1
ATOM 670 N N . THR A 1 86 ? 14.362 7.330 -15.990 1.00 89.12 86 THR A N 1
ATOM 671 C CA . THR A 1 86 ? 15.092 8.571 -16.259 1.00 89.12 86 THR A CA 1
ATOM 672 C C . THR A 1 86 ? 16.592 8.303 -16.324 1.00 89.12 86 THR A C 1
ATOM 674 O O . THR A 1 86 ? 17.226 8.700 -17.293 1.00 89.12 86 THR A O 1
ATOM 677 N N . SER A 1 87 ? 17.149 7.560 -15.361 1.00 87.00 87 SER A N 1
ATOM 678 C CA . SER A 1 87 ? 18.566 7.177 -15.360 1.00 87.00 87 SER A CA 1
ATOM 679 C C . SER A 1 87 ? 18.954 6.398 -16.618 1.00 87.00 87 SER A C 1
ATOM 681 O O . SER A 1 87 ? 20.010 6.667 -17.177 1.00 87.00 87 SER A O 1
ATOM 683 N N . ILE A 1 88 ? 18.127 5.469 -17.099 1.00 85.75 88 ILE A N 1
ATOM 684 C CA . ILE A 1 88 ? 18.407 4.707 -18.327 1.00 85.75 88 ILE A CA 1
ATOM 685 C C . ILE A 1 88 ? 18.347 5.612 -19.567 1.00 85.75 88 ILE A C 1
ATOM 687 O O . ILE A 1 88 ? 19.150 5.433 -20.479 1.00 85.75 88 ILE A O 1
ATOM 691 N N . GLY A 1 89 ? 17.412 6.566 -19.606 1.00 82.69 89 GLY A N 1
ATOM 692 C CA . GLY A 1 89 ? 17.221 7.473 -20.741 1.00 82.69 89 GLY A CA 1
ATOM 693 C C . GLY A 1 89 ? 18.256 8.596 -20.847 1.00 82.69 89 GLY A C 1
ATOM 694 O O . GLY A 1 89 ? 18.548 9.033 -21.955 1.00 82.69 89 GLY A O 1
ATOM 695 N N . THR A 1 90 ? 18.817 9.063 -19.727 1.00 82.75 90 THR A N 1
ATOM 696 C CA . THR A 1 90 ? 19.808 10.157 -19.705 1.00 82.75 90 THR A CA 1
ATOM 697 C C . THR A 1 90 ? 21.259 9.686 -19.761 1.00 82.75 90 THR A C 1
ATOM 699 O O . THR A 1 90 ? 22.153 10.497 -19.989 1.00 82.75 90 THR A O 1
ATOM 702 N N . SER A 1 91 ? 21.521 8.396 -19.547 1.00 75.31 91 SER A N 1
ATOM 703 C CA . SER A 1 91 ? 22.884 7.859 -19.532 1.00 75.31 91 SER A CA 1
ATOM 704 C C . SER A 1 91 ? 23.384 7.568 -20.948 1.00 75.31 91 SER A C 1
ATOM 706 O O . SER A 1 91 ? 22.790 6.755 -21.653 1.00 75.31 91 SER A O 1
ATOM 708 N N . GLU A 1 92 ? 24.535 8.130 -21.333 1.00 68.56 92 GLU A N 1
ATOM 709 C CA . GLU A 1 92 ? 25.189 7.860 -22.631 1.00 68.56 92 GLU A CA 1
ATOM 710 C C . GLU A 1 92 ? 25.477 6.365 -22.855 1.00 68.56 92 GLU A C 1
ATOM 712 O O . GLU A 1 92 ? 25.404 5.863 -23.973 1.00 68.56 92 GLU A O 1
ATOM 717 N N . THR A 1 93 ? 25.757 5.629 -21.773 1.00 67.81 93 THR A N 1
ATOM 718 C CA . THR A 1 93 ? 26.034 4.181 -21.807 1.00 67.81 93 THR A CA 1
ATOM 719 C C . THR A 1 93 ? 24.795 3.316 -21.545 1.00 67.81 93 THR A C 1
ATOM 721 O O . THR A 1 93 ? 24.901 2.093 -21.510 1.00 67.81 93 THR A O 1
ATOM 724 N N . GLY A 1 94 ? 23.606 3.903 -21.374 1.00 79.69 94 GLY A N 1
ATOM 725 C CA . GLY A 1 94 ? 22.358 3.179 -21.118 1.00 79.69 94 GLY A CA 1
ATOM 726 C C . GLY A 1 94 ? 22.227 2.634 -19.688 1.00 79.69 94 GLY A C 1
ATOM 727 O O . GLY A 1 94 ? 22.224 3.382 -18.716 1.00 79.69 94 GLY A O 1
ATOM 728 N N . VAL A 1 95 ? 22.044 1.319 -19.532 1.00 83.88 95 VAL A N 1
ATOM 729 C CA . VAL A 1 95 ? 21.718 0.704 -18.229 1.00 83.88 95 VAL A CA 1
ATOM 730 C C . VAL A 1 95 ? 22.963 0.612 -17.340 1.00 83.88 95 VAL A C 1
ATOM 732 O O . VAL A 1 95 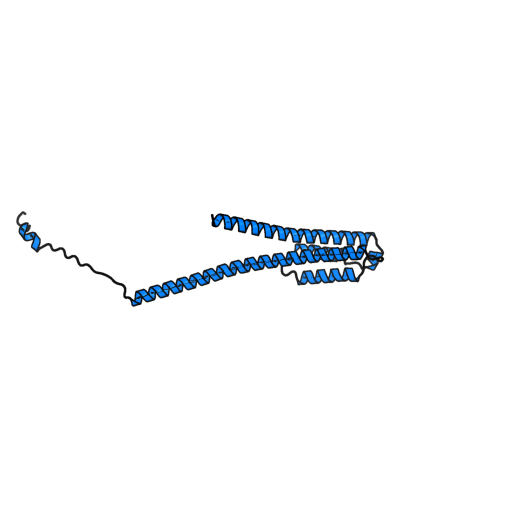? 24.011 0.149 -17.783 1.00 83.88 95 VAL A O 1
ATOM 735 N N . HIS A 1 96 ? 22.860 1.008 -16.068 1.00 87.88 96 HIS A N 1
ATOM 736 C CA . HIS A 1 96 ? 23.937 0.880 -15.078 1.00 87.88 96 HIS A CA 1
ATOM 737 C C . HIS A 1 96 ? 23.652 -0.219 -14.050 1.00 87.88 96 HIS A C 1
ATOM 739 O O . HIS A 1 96 ? 22.544 -0.326 -13.524 1.00 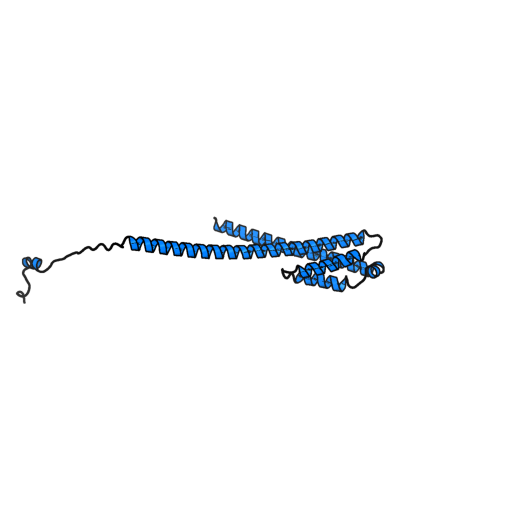87.88 96 HIS A O 1
ATOM 745 N N . GLN A 1 97 ? 24.689 -0.971 -13.663 1.00 88.12 97 GLN A N 1
ATOM 746 C CA . GLN A 1 97 ? 24.562 -2.025 -12.647 1.00 88.12 97 GLN A CA 1
ATOM 747 C C . GLN A 1 97 ? 24.152 -1.463 -11.281 1.00 88.12 97 GLN A C 1
ATOM 749 O O . GLN A 1 97 ? 23.381 -2.087 -10.560 1.00 88.12 97 GLN A O 1
ATOM 754 N N . LYS A 1 98 ? 24.607 -0.251 -10.933 1.00 89.06 98 LYS A N 1
ATOM 755 C CA . LYS A 1 98 ? 24.185 0.445 -9.707 1.00 89.06 98 LYS A CA 1
ATOM 756 C C . LYS A 1 98 ? 22.667 0.658 -9.671 1.00 89.06 98 LYS A C 1
ATOM 758 O O . LYS A 1 98 ? 22.064 0.480 -8.616 1.00 89.06 98 LYS A O 1
ATOM 763 N N . THR A 1 99 ? 22.063 0.991 -10.811 1.00 86.88 99 THR A N 1
ATOM 764 C CA . THR A 1 99 ? 20.616 1.198 -10.960 1.00 86.88 99 THR A CA 1
ATOM 765 C C . THR A 1 99 ? 19.870 -0.123 -10.756 1.00 86.88 99 THR A C 1
ATOM 767 O O . THR A 1 99 ? 18.974 -0.186 -9.919 1.00 86.88 99 THR A O 1
ATOM 770 N N . LEU A 1 100 ? 20.312 -1.210 -11.401 1.00 87.75 100 LEU A N 1
ATOM 771 C CA . LEU A 1 100 ? 19.743 -2.554 -11.201 1.00 87.75 100 LEU A CA 1
ATOM 772 C C . LEU A 1 100 ? 19.867 -3.027 -9.742 1.00 87.75 100 LEU A C 1
ATOM 774 O O . LEU A 1 100 ? 18.888 -3.467 -9.143 1.00 87.75 100 LEU A O 1
ATOM 778 N N . ASN A 1 101 ? 21.041 -2.855 -9.130 1.00 89.81 101 ASN A N 1
ATOM 779 C CA . ASN A 1 101 ? 21.280 -3.224 -7.734 1.00 89.81 101 ASN A CA 1
ATOM 780 C C . ASN A 1 101 ? 20.403 -2.418 -6.760 1.00 89.81 101 ASN A C 1
ATOM 782 O O . ASN A 1 101 ? 19.986 -2.954 -5.735 1.00 89.81 101 ASN A O 1
ATOM 786 N N . ARG A 1 102 ? 20.108 -1.144 -7.064 1.00 89.19 102 ARG A N 1
ATOM 787 C CA . ARG A 1 102 ? 19.187 -0.318 -6.265 1.00 89.19 102 ARG A CA 1
ATOM 788 C C . ARG A 1 102 ? 17.769 -0.895 -6.292 1.00 89.19 102 ARG A C 1
ATOM 790 O O . ARG A 1 102 ? 17.144 -0.946 -5.238 1.00 89.19 102 ARG A O 1
ATOM 797 N N . LEU A 1 103 ? 17.300 -1.385 -7.442 1.00 88.00 103 LEU A N 1
ATOM 798 C CA . LEU A 1 103 ? 15.983 -2.022 -7.547 1.00 88.00 103 LEU A CA 1
ATOM 799 C C . LEU A 1 103 ? 15.913 -3.345 -6.794 1.00 88.00 103 LEU A C 1
ATOM 801 O O . LEU A 1 103 ? 14.947 -3.575 -6.080 1.00 88.00 103 LEU A O 1
ATOM 805 N N . VAL A 1 104 ? 16.941 -4.191 -6.906 1.00 89.88 104 VAL A N 1
ATOM 806 C CA . VAL A 1 104 ? 16.993 -5.453 -6.150 1.00 89.88 104 VAL A CA 1
ATOM 807 C C . VAL A 1 104 ? 16.912 -5.178 -4.648 1.00 89.88 104 VAL A C 1
ATOM 809 O O . VAL A 1 104 ? 16.066 -5.753 -3.969 1.00 89.88 104 VAL A O 1
ATOM 812 N N . ARG A 1 105 ? 17.726 -4.239 -4.143 1.00 90.62 105 ARG A N 1
ATOM 813 C CA . ARG A 1 105 ? 17.698 -3.845 -2.726 1.00 90.62 105 ARG A CA 1
ATOM 814 C C . ARG A 1 105 ? 16.341 -3.295 -2.306 1.00 90.62 105 ARG A C 1
ATOM 816 O O . ARG A 1 105 ? 15.884 -3.607 -1.215 1.00 90.62 105 ARG A O 1
ATOM 823 N N . PHE A 1 106 ? 15.701 -2.502 -3.160 1.00 89.06 106 PHE A N 1
ATOM 824 C CA . PHE A 1 106 ? 14.364 -1.993 -2.887 1.00 89.06 106 PHE A CA 1
ATOM 825 C C . PHE A 1 106 ? 13.325 -3.115 -2.812 1.00 89.06 106 PHE A C 1
ATOM 827 O O . PHE A 1 106 ? 12.526 -3.124 -1.887 1.00 89.06 106 PHE A O 1
ATOM 834 N N . ILE A 1 107 ? 13.355 -4.083 -3.733 1.00 88.25 107 ILE A N 1
ATOM 835 C CA . ILE A 1 107 ? 12.451 -5.244 -3.710 1.00 88.25 107 ILE A CA 1
ATOM 836 C C . ILE A 1 107 ? 12.652 -6.056 -2.424 1.00 88.25 107 ILE A C 1
ATOM 838 O O . ILE A 1 107 ? 11.678 -6.458 -1.789 1.00 88.25 107 ILE A O 1
ATOM 842 N N . ASP A 1 108 ? 13.903 -6.268 -2.012 1.00 88.62 108 ASP A N 1
ATOM 843 C CA . ASP A 1 108 ? 14.216 -6.954 -0.755 1.00 88.62 108 ASP A CA 1
ATOM 844 C C . ASP A 1 108 ? 13.700 -6.169 0.462 1.00 88.62 108 ASP A C 1
ATOM 846 O O . ASP A 1 108 ? 13.089 -6.749 1.360 1.00 88.62 108 ASP A O 1
ATOM 850 N N . GLN A 1 109 ? 13.877 -4.845 0.471 1.00 87.00 109 GLN A N 1
ATOM 851 C CA . GLN A 1 109 ? 13.370 -3.975 1.532 1.00 87.00 109 GLN A CA 1
ATOM 852 C C . GLN A 1 109 ? 11.834 -3.961 1.565 1.00 87.00 109 GLN A C 1
ATOM 854 O O . GLN A 1 109 ? 11.248 -4.043 2.640 1.00 87.00 109 GLN A O 1
ATOM 859 N N . PHE A 1 110 ? 11.176 -3.913 0.404 1.00 86.00 110 PHE A N 1
ATOM 860 C CA . PHE A 1 110 ? 9.720 -3.985 0.291 1.00 86.00 110 PHE A CA 1
ATOM 861 C C . PHE A 1 110 ? 9.196 -5.276 0.917 1.00 86.00 110 PHE A C 1
ATOM 863 O O . PHE A 1 110 ? 8.293 -5.226 1.743 1.00 86.00 110 PHE A O 1
ATOM 870 N N . LYS A 1 111 ? 9.807 -6.424 0.602 1.00 85.69 111 LYS A N 1
ATOM 871 C CA . LYS A 1 111 ? 9.423 -7.714 1.192 1.00 85.69 111 LYS A CA 1
ATOM 872 C C . LYS A 1 111 ? 9.581 -7.750 2.707 1.00 85.69 111 LYS A C 1
ATOM 874 O O . LYS A 1 111 ? 8.703 -8.257 3.394 1.00 85.69 111 LYS A O 1
ATOM 879 N N . GLN A 1 112 ? 10.673 -7.200 3.235 1.00 84.88 112 GLN A N 1
ATOM 880 C CA . GLN A 1 112 ? 10.876 -7.108 4.685 1.00 84.88 112 GLN A CA 1
ATOM 881 C C . GLN A 1 112 ? 9.836 -6.206 5.359 1.00 84.88 112 GLN A C 1
ATOM 883 O O . GLN A 1 112 ? 9.418 -6.476 6.481 1.00 84.88 112 GLN A O 1
ATOM 888 N N . MET A 1 113 ? 9.413 -5.146 4.669 1.00 80.12 113 MET A N 1
ATOM 889 C CA . MET A 1 113 ? 8.416 -4.190 5.148 1.00 80.12 113 MET A CA 1
ATOM 890 C C . MET A 1 113 ? 6.978 -4.578 4.783 1.00 80.12 113 MET A C 1
ATOM 892 O O . MET A 1 113 ? 6.066 -3.828 5.119 1.00 80.12 113 MET A O 1
ATOM 896 N N . ASN A 1 114 ? 6.733 -5.727 4.141 1.00 77.88 114 ASN A N 1
ATOM 897 C CA . ASN A 1 114 ? 5.393 -6.155 3.732 1.00 77.88 114 ASN A CA 1
ATOM 898 C C . ASN A 1 114 ? 4.562 -6.699 4.914 1.00 77.88 114 ASN A C 1
ATOM 900 O O . ASN A 1 114 ? 3.943 -7.759 4.840 1.00 77.88 114 ASN A O 1
ATOM 904 N N . PHE A 1 115 ? 4.544 -5.976 6.036 1.00 76.50 115 PHE A N 1
ATOM 905 C CA . PHE A 1 115 ? 3.774 -6.336 7.231 1.00 76.50 115 PHE A CA 1
ATOM 906 C C . PHE A 1 115 ? 2.259 -6.284 6.984 1.00 76.50 115 PHE A C 1
ATOM 908 O O . PHE A 1 115 ? 1.491 -6.922 7.698 1.00 76.50 115 PHE A O 1
ATOM 915 N N . ALA A 1 116 ? 1.835 -5.527 5.970 1.00 71.50 116 ALA A N 1
ATOM 916 C CA . ALA A 1 116 ? 0.447 -5.384 5.558 1.00 71.50 116 ALA A CA 1
ATOM 917 C C . ALA A 1 116 ? -0.036 -6.504 4.620 1.00 71.50 116 ALA A C 1
ATOM 919 O O . ALA A 1 116 ? -1.210 -6.522 4.257 1.00 71.50 116 ALA A O 1
ATOM 920 N N . ASN A 1 117 ? 0.850 -7.438 4.246 1.00 79.50 117 ASN A N 1
ATOM 921 C CA . ASN A 1 117 ? 0.550 -8.551 3.349 1.00 79.50 117 ASN A CA 1
ATOM 922 C C . ASN A 1 117 ? -0.028 -8.086 1.995 1.00 79.50 117 ASN A C 1
ATOM 924 O O . ASN A 1 117 ? -1.032 -8.611 1.512 1.00 79.50 117 ASN A O 1
ATOM 928 N N . ASP A 1 118 ? 0.612 -7.094 1.375 1.00 85.19 118 ASP A N 1
ATOM 929 C CA . ASP A 1 118 ? 0.331 -6.630 0.017 1.00 85.19 118 ASP A CA 1
ATOM 930 C C . ASP A 1 118 ? 0.803 -7.672 -1.014 1.00 85.19 118 ASP A C 1
ATOM 932 O O . ASP A 1 118 ? 1.861 -7.560 -1.642 1.00 85.19 118 ASP A O 1
ATOM 936 N N . VAL A 1 119 ? 0.020 -8.746 -1.138 1.00 86.38 119 VAL A N 1
ATOM 937 C CA . VAL A 1 119 ? 0.320 -9.902 -1.998 1.00 86.38 119 VAL A CA 1
ATOM 938 C C . VAL A 1 119 ? 0.367 -9.509 -3.475 1.00 86.38 119 VAL A C 1
ATOM 940 O O . VAL A 1 119 ? 1.124 -10.096 -4.253 1.00 86.38 119 VAL A O 1
ATOM 943 N N . GLU A 1 120 ? -0.449 -8.538 -3.885 1.00 86.94 120 GLU A N 1
ATOM 944 C CA . GLU A 1 120 ? -0.532 -8.118 -5.281 1.00 86.94 120 GLU A CA 1
ATOM 945 C C . GLU A 1 120 ? 0.753 -7.415 -5.717 1.00 86.94 120 GLU A C 1
ATOM 947 O O . GLU A 1 120 ? 1.371 -7.825 -6.707 1.00 86.94 120 GLU A O 1
ATOM 952 N N . MET A 1 121 ? 1.202 -6.424 -4.943 1.00 89.25 121 MET A N 1
ATOM 953 C CA . MET A 1 121 ? 2.429 -5.698 -5.253 1.00 89.25 121 MET A CA 1
ATOM 954 C C . MET A 1 121 ? 3.665 -6.590 -5.106 1.00 89.25 121 MET A C 1
ATOM 956 O O . MET A 1 121 ? 4.563 -6.560 -5.951 1.00 89.25 121 MET A O 1
ATOM 960 N N . GLU A 1 122 ? 3.694 -7.459 -4.090 1.00 89.81 122 GLU A N 1
ATOM 961 C CA . GLU A 1 122 ? 4.781 -8.424 -3.921 1.00 89.81 122 GLU A CA 1
ATOM 962 C C . GLU A 1 122 ? 4.909 -9.360 -5.132 1.00 89.81 122 GLU A C 1
ATOM 964 O O . GLU A 1 122 ? 6.015 -9.587 -5.634 1.00 89.81 122 GLU A O 1
ATOM 969 N N . ARG A 1 123 ? 3.788 -9.870 -5.657 1.00 90.56 123 ARG A N 1
ATOM 970 C CA . ARG A 1 123 ? 3.787 -10.735 -6.845 1.00 90.56 123 ARG A CA 1
ATOM 971 C C . ARG A 1 123 ? 4.326 -10.001 -8.077 1.00 90.56 123 ARG A C 1
ATOM 973 O O . ARG A 1 123 ? 5.078 -10.600 -8.850 1.00 90.56 123 ARG A O 1
ATOM 980 N N . GLN A 1 124 ? 3.966 -8.730 -8.265 1.00 89.31 124 GLN A N 1
ATOM 981 C CA . GLN A 1 124 ? 4.475 -7.912 -9.372 1.00 89.31 124 GLN A CA 1
ATOM 982 C C . GLN A 1 124 ? 5.987 -7.674 -9.255 1.00 89.31 124 GLN A C 1
ATOM 984 O O . GLN A 1 124 ? 6.719 -7.859 -10.230 1.00 89.31 124 GLN A O 1
ATOM 989 N N . LEU A 1 125 ? 6.476 -7.339 -8.058 1.00 90.62 125 LEU A N 1
ATOM 990 C CA . LEU A 1 125 ? 7.904 -7.125 -7.811 1.00 90.62 125 LEU A CA 1
ATOM 991 C C . LEU A 1 125 ? 8.720 -8.402 -7.998 1.00 90.62 125 LEU A C 1
ATOM 993 O O . LEU A 1 125 ? 9.793 -8.368 -8.602 1.00 90.62 125 LEU A O 1
ATOM 997 N N . GLU A 1 126 ? 8.202 -9.542 -7.546 1.00 90.25 126 GLU A N 1
ATOM 998 C CA . GLU A 1 126 ? 8.870 -10.828 -7.723 1.00 90.25 126 GLU A CA 1
ATOM 999 C C . GLU A 1 126 ? 8.950 -11.231 -9.201 1.00 90.25 126 GLU A C 1
ATOM 1001 O O . GLU A 1 126 ? 9.969 -11.756 -9.659 1.00 90.25 126 GLU A O 1
ATOM 1006 N N . ARG A 1 127 ? 7.897 -10.941 -9.973 1.00 89.75 127 ARG A N 1
ATOM 1007 C CA . ARG A 1 127 ? 7.898 -11.139 -11.424 1.00 89.75 127 ARG A CA 1
ATOM 1008 C C . ARG A 1 127 ? 8.977 -10.285 -12.089 1.00 89.75 127 ARG A C 1
ATOM 1010 O O . ARG A 1 127 ? 9.793 -10.819 -12.837 1.00 89.75 127 ARG A O 1
ATOM 1017 N N . VAL A 1 128 ? 9.023 -8.990 -11.775 1.00 88.06 128 VAL A N 1
ATOM 1018 C CA . VAL A 1 128 ? 10.031 -8.061 -12.310 1.00 88.06 128 VAL A CA 1
ATOM 1019 C C . VAL A 1 128 ? 11.444 -8.496 -11.933 1.00 88.06 128 VAL A C 1
ATOM 1021 O O . VAL A 1 128 ? 12.333 -8.480 -12.782 1.00 88.06 128 VAL A O 1
ATOM 1024 N N . ARG A 1 129 ? 11.659 -8.972 -10.704 1.00 89.88 129 ARG A N 1
ATOM 1025 C CA . ARG A 1 129 ? 12.953 -9.515 -10.277 1.00 89.88 129 ARG A CA 1
ATOM 1026 C C . ARG A 1 129 ? 13.400 -10.684 -11.153 1.00 89.88 129 ARG A C 1
ATOM 1028 O O . ARG A 1 129 ? 14.535 -10.697 -11.623 1.00 89.88 129 ARG A O 1
ATOM 1035 N N . LYS A 1 130 ? 12.517 -11.654 -11.395 1.00 88.75 130 LYS A N 1
ATOM 1036 C CA . LYS A 1 130 ? 12.836 -12.850 -12.191 1.00 88.75 130 LYS A CA 1
ATOM 1037 C C . LYS A 1 130 ? 13.045 -12.527 -13.671 1.00 88.75 130 LYS A C 1
ATOM 1039 O O . LYS A 1 130 ? 13.998 -13.008 -14.283 1.00 88.75 130 LYS A O 1
ATOM 1044 N N . GLU A 1 131 ? 12.161 -11.714 -14.243 1.00 85.00 131 GLU A N 1
ATOM 1045 C CA . GLU A 1 131 ? 12.132 -11.439 -15.683 1.00 85.00 131 GLU A CA 1
ATOM 1046 C C . GLU A 1 131 ? 13.151 -10.370 -16.112 1.00 85.00 131 GLU A C 1
ATOM 1048 O O . GLU A 1 131 ? 13.710 -10.468 -17.205 1.00 85.00 131 GLU A O 1
ATOM 1053 N N . LEU A 1 132 ? 13.398 -9.355 -15.274 1.00 80.12 132 LEU A N 1
ATOM 1054 C CA . LEU A 1 132 ? 14.137 -8.141 -15.650 1.00 80.12 132 LEU A CA 1
ATOM 1055 C C . LEU A 1 132 ? 15.425 -7.901 -14.849 1.00 80.12 132 LEU A C 1
ATOM 1057 O O . LEU A 1 132 ? 16.182 -7.004 -15.203 1.00 80.12 132 LEU A O 1
ATOM 1061 N N . LEU A 1 133 ? 15.687 -8.655 -13.776 1.00 81.56 133 LEU A N 1
ATOM 1062 C CA . LEU A 1 133 ? 16.904 -8.509 -12.956 1.00 81.56 133 LEU A CA 1
ATOM 1063 C C . LEU A 1 133 ? 17.766 -9.779 -12.935 1.00 81.56 133 LEU A C 1
ATOM 1065 O O . LEU A 1 133 ? 18.675 -9.896 -12.120 1.00 81.56 133 LEU A O 1
ATOM 1069 N N . SER A 1 134 ? 17.503 -10.719 -13.846 1.00 82.94 134 SER A N 1
ATOM 1070 C CA . SER A 1 134 ? 18.309 -11.930 -14.049 1.00 82.94 134 SER A CA 1
ATOM 1071 C C . SER A 1 134 ? 19.543 -11.710 -14.934 1.00 82.94 134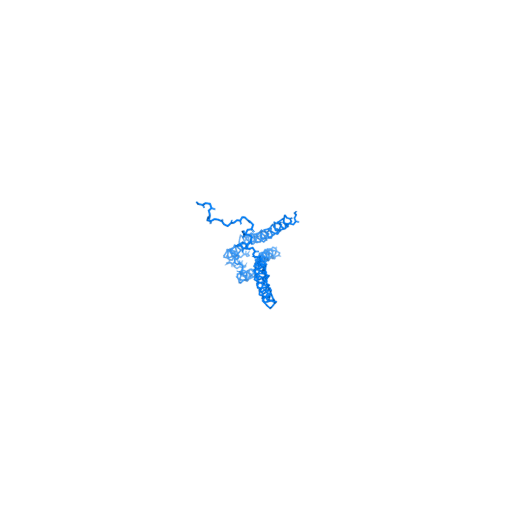 SER A C 1
ATOM 1073 O O . SER A 1 134 ? 20.380 -12.603 -15.028 1.00 82.94 134 SER A O 1
ATOM 1075 N N . LYS A 1 135 ? 19.661 -10.534 -15.561 1.00 85.25 135 LYS A N 1
ATOM 1076 C CA . LYS A 1 135 ? 20.735 -10.162 -16.492 1.00 85.25 135 LYS A CA 1
ATOM 1077 C C . LYS A 1 135 ? 21.609 -9.041 -15.943 1.00 85.25 135 LYS A C 1
ATOM 1079 O O . LYS A 1 135 ? 21.150 -8.220 -15.143 1.00 85.25 135 LYS A O 1
ATOM 1084 N N . THR A 1 136 ? 22.855 -8.974 -16.400 1.00 87.50 136 THR A N 1
ATOM 1085 C CA . THR A 1 136 ? 23.788 -7.905 -16.009 1.00 87.50 136 THR A CA 1
ATOM 1086 C C . THR A 1 136 ? 23.552 -6.630 -16.816 1.00 87.50 136 THR A C 1
ATOM 1088 O O . THR A 1 136 ? 22.946 -6.636 -17.889 1.00 87.50 136 THR A O 1
ATOM 1091 N N . ALA A 1 137 ? 24.046 -5.496 -16.316 1.00 86.62 137 ALA A N 1
ATOM 1092 C CA . ALA A 1 137 ? 23.953 -4.231 -17.038 1.00 86.62 137 ALA A CA 1
ATOM 1093 C C . ALA A 1 137 ? 24.635 -4.273 -18.417 1.00 86.62 137 ALA A C 1
ATOM 1095 O O . ALA A 1 137 ? 24.135 -3.636 -19.338 1.00 86.62 137 ALA A O 1
ATOM 1096 N N . GLU A 1 138 ? 25.729 -5.023 -18.574 1.00 85.69 138 GLU A N 1
ATOM 1097 C CA . GLU A 1 138 ? 26.424 -5.194 -19.860 1.00 85.69 138 GLU A CA 1
ATOM 1098 C C . GLU A 1 138 ? 25.539 -5.916 -20.880 1.00 85.69 138 GLU A C 1
ATOM 1100 O O . GLU A 1 138 ? 25.302 -5.389 -21.963 1.00 85.69 138 GLU A O 1
ATOM 1105 N N . GLU A 1 139 ? 24.903 -7.021 -20.484 1.00 85.88 139 GLU A N 1
ATOM 1106 C CA . GLU A 1 139 ? 23.963 -7.754 -21.343 1.00 85.88 139 GLU A CA 1
ATOM 1107 C C . GLU A 1 139 ? 22.771 -6.893 -21.783 1.00 85.88 139 GLU A C 1
ATOM 1109 O O . GLU A 1 139 ? 22.244 -7.049 -22.890 1.00 85.88 139 GLU A O 1
ATOM 1114 N N . TYR A 1 140 ? 22.328 -5.968 -20.925 1.00 87.38 140 TYR A N 1
ATOM 1115 C CA . TYR A 1 140 ? 21.341 -4.972 -21.319 1.00 87.38 140 TYR A CA 1
ATOM 1116 C C . TYR A 1 140 ? 21.929 -3.976 -22.321 1.00 87.38 140 TYR A C 1
ATOM 1118 O O . TYR A 1 140 ? 21.294 -3.710 -23.334 1.00 87.38 140 TYR A O 1
ATOM 1126 N N . ARG A 1 141 ? 23.128 -3.431 -22.107 1.00 84.94 141 ARG A N 1
ATOM 1127 C CA . ARG A 1 141 ? 23.744 -2.475 -23.049 1.00 84.94 141 ARG A CA 1
ATOM 1128 C C . ARG A 1 141 ? 23.915 -3.052 -24.450 1.00 84.94 141 ARG A C 1
ATOM 1130 O O . ARG A 1 141 ? 23.575 -2.366 -25.416 1.00 84.94 141 ARG A O 1
ATOM 1137 N N . ASP A 1 142 ? 24.327 -4.310 -24.533 1.00 86.81 142 ASP A N 1
ATOM 1138 C CA . ASP A 1 142 ? 24.617 -4.998 -25.793 1.00 86.81 142 ASP A CA 1
ATOM 1139 C C . ASP A 1 142 ? 23.348 -5.429 -26.548 1.00 86.81 142 ASP A C 1
ATOM 1141 O O . ASP A 1 142 ? 23.390 -5.752 -27.735 1.00 86.81 142 ASP A O 1
ATOM 1145 N N . SER A 1 143 ? 22.182 -5.391 -25.893 1.00 87.81 143 SER A N 1
ATOM 1146 C CA . SER A 1 143 ? 20.909 -5.819 -26.470 1.00 87.81 143 SER A CA 1
ATOM 1147 C C . SER A 1 143 ? 19.851 -4.714 -26.422 1.00 87.81 143 SER A C 1
ATOM 1149 O O . SER A 1 143 ? 19.184 -4.470 -25.414 1.00 87.81 143 SER A O 1
ATOM 1151 N N . ALA A 1 144 ? 19.608 -4.070 -27.570 1.00 85.62 144 ALA A N 1
ATOM 1152 C CA . ALA A 1 144 ? 18.523 -3.094 -27.723 1.00 85.62 144 ALA A CA 1
ATOM 1153 C C . ALA A 1 144 ? 17.141 -3.674 -27.360 1.00 85.62 144 ALA A C 1
ATOM 1155 O O . ALA A 1 144 ? 16.324 -2.992 -26.740 1.00 85.62 144 ALA A O 1
ATOM 1156 N N . THR A 1 145 ? 16.900 -4.951 -27.672 1.00 88.56 145 THR A N 1
ATOM 1157 C CA . THR A 1 145 ? 1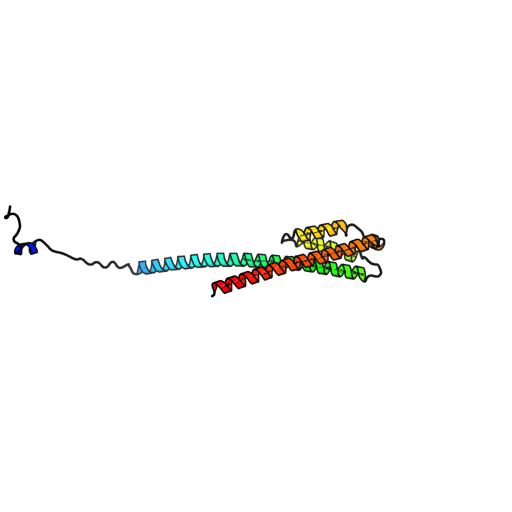5.654 -5.645 -27.323 1.00 88.56 145 THR A CA 1
ATOM 1158 C C . THR A 1 145 ? 15.535 -5.889 -25.819 1.00 88.56 145 THR A C 1
ATOM 1160 O O . THR A 1 145 ? 14.455 -5.694 -25.261 1.00 88.56 145 THR A O 1
ATOM 1163 N N . ALA A 1 146 ? 16.625 -6.253 -25.133 1.00 86.94 146 ALA A N 1
ATOM 1164 C CA . ALA A 1 146 ? 16.622 -6.398 -23.679 1.00 86.94 146 ALA A CA 1
ATOM 1165 C C . ALA A 1 146 ? 16.383 -5.054 -22.973 1.00 86.94 146 ALA A C 1
ATOM 1167 O O . ALA A 1 146 ? 15.598 -5.012 -22.026 1.00 86.94 146 ALA A O 1
ATOM 1168 N N . ARG A 1 147 ? 16.984 -3.955 -23.458 1.00 87.88 147 ARG A N 1
ATOM 1169 C CA . ARG A 1 147 ? 16.723 -2.598 -22.928 1.00 87.88 147 ARG A CA 1
ATOM 1170 C C . ARG A 1 147 ? 15.273 -2.199 -23.099 1.00 87.88 147 ARG A C 1
ATOM 1172 O O . ARG A 1 147 ? 14.650 -1.798 -22.128 1.00 87.88 147 ARG A O 1
ATOM 1179 N N . SER A 1 148 ? 14.720 -2.365 -24.300 1.00 88.50 148 SER A N 1
ATOM 1180 C CA . SER A 1 148 ? 13.318 -2.036 -24.567 1.00 88.50 148 SER A CA 1
ATOM 1181 C C . SER A 1 148 ? 12.367 -2.811 -23.645 1.00 88.50 148 SER A C 1
ATOM 1183 O O . SER A 1 148 ? 11.459 -2.214 -23.071 1.00 88.50 148 SER A O 1
ATOM 1185 N N . ARG A 1 149 ? 12.622 -4.108 -23.412 1.00 89.38 149 ARG A N 1
ATOM 1186 C CA . ARG A 1 149 ? 11.849 -4.923 -22.457 1.00 89.38 149 ARG A CA 1
ATOM 1187 C C . ARG A 1 149 ? 11.991 -4.440 -21.013 1.00 89.38 149 ARG A C 1
ATOM 1189 O O . ARG A 1 149 ? 10.987 -4.371 -20.313 1.00 89.38 149 ARG A O 1
ATOM 1196 N N . LEU A 1 150 ? 13.202 -4.087 -20.578 1.00 88.31 150 LEU A N 1
ATOM 1197 C CA . LEU A 1 150 ? 13.446 -3.528 -19.244 1.00 88.31 150 LEU A CA 1
ATOM 1198 C C . LEU A 1 150 ? 12.689 -2.208 -19.052 1.00 88.31 150 LEU A C 1
ATOM 1200 O O . LEU A 1 150 ? 11.969 -2.053 -18.072 1.00 88.31 150 LEU A O 1
ATOM 1204 N N . THR A 1 151 ? 12.804 -1.282 -20.004 1.00 89.69 151 THR A N 1
ATOM 1205 C CA . THR A 1 151 ? 12.111 0.012 -19.972 1.00 89.69 151 THR A CA 1
ATOM 1206 C C . THR A 1 151 ? 10.593 -0.172 -19.959 1.00 89.69 151 THR A C 1
ATOM 1208 O O . THR A 1 151 ? 9.920 0.418 -19.119 1.00 89.69 151 THR A O 1
ATOM 1211 N N . ALA A 1 152 ? 10.047 -1.027 -20.827 1.00 91.19 152 ALA A N 1
ATOM 1212 C CA . ALA A 1 152 ? 8.611 -1.302 -20.863 1.00 91.19 152 ALA A CA 1
ATOM 1213 C C . ALA A 1 152 ? 8.114 -1.936 -19.553 1.00 91.19 152 ALA A C 1
ATOM 1215 O O . ALA A 1 152 ? 7.088 -1.524 -19.017 1.00 91.19 152 ALA A O 1
ATOM 1216 N N . GLY A 1 153 ? 8.862 -2.893 -18.998 1.00 90.38 153 GLY A N 1
ATOM 1217 C CA . GLY A 1 153 ? 8.511 -3.539 -17.736 1.00 90.38 153 GLY A CA 1
ATOM 1218 C C . GLY A 1 153 ? 8.550 -2.585 -16.539 1.00 90.38 153 GLY A C 1
ATOM 1219 O O . GLY A 1 153 ? 7.636 -2.594 -15.719 1.00 90.38 153 GLY A O 1
ATOM 1220 N N . LEU A 1 154 ? 9.550 -1.699 -16.468 1.00 91.25 154 LEU A N 1
ATOM 1221 C CA . LEU A 1 154 ? 9.622 -0.657 -15.437 1.00 91.25 154 LEU A CA 1
ATOM 1222 C C . LEU A 1 154 ? 8.493 0.375 -15.577 1.00 91.25 154 LEU A C 1
ATOM 1224 O O . LEU A 1 154 ? 7.945 0.814 -14.568 1.00 91.25 154 LEU A O 1
ATOM 1228 N N . GLN A 1 155 ? 8.109 0.742 -16.805 1.00 92.69 155 GLN A N 1
ATOM 1229 C CA . GLN A 1 155 ? 6.956 1.618 -17.052 1.00 92.69 155 GLN A CA 1
ATOM 1230 C C . GLN A 1 155 ? 5.646 0.967 -16.602 1.00 92.69 155 GLN A C 1
ATOM 1232 O O . GLN A 1 155 ? 4.832 1.619 -15.949 1.00 92.69 155 GLN A O 1
ATOM 1237 N N . GLN A 1 156 ? 5.453 -0.317 -16.916 1.00 92.62 156 GLN A N 1
ATOM 1238 C CA . GLN A 1 156 ? 4.279 -1.075 -16.485 1.00 92.62 156 GLN A CA 1
ATOM 1239 C C . GLN A 1 156 ? 4.210 -1.191 -14.962 1.00 92.62 156 GLN A C 1
ATOM 1241 O O . GLN A 1 156 ? 3.159 -0.903 -14.393 1.00 92.62 156 GLN A O 1
ATOM 1246 N N . LEU A 1 157 ? 5.322 -1.529 -14.300 1.00 92.06 157 LEU A N 1
ATOM 1247 C CA . LEU A 1 157 ? 5.388 -1.606 -12.839 1.00 92.06 157 LEU A CA 1
ATOM 1248 C C . LEU A 1 157 ? 5.076 -0.249 -12.191 1.00 92.06 157 LEU A C 1
ATOM 1250 O O . LEU A 1 157 ? 4.281 -0.183 -11.259 1.00 92.06 157 LEU A O 1
ATOM 1254 N N . ALA A 1 158 ? 5.642 0.845 -12.711 1.00 92.38 158 ALA A N 1
ATOM 1255 C CA . ALA A 1 158 ? 5.366 2.188 -12.202 1.00 92.38 158 ALA A CA 1
ATOM 1256 C C . ALA A 1 158 ? 3.888 2.579 -12.358 1.00 92.38 158 ALA A C 1
ATOM 1258 O O . ALA A 1 158 ? 3.294 3.156 -11.448 1.00 92.38 158 ALA A O 1
ATOM 1259 N N . ALA A 1 159 ? 3.288 2.270 -13.511 1.00 92.19 159 ALA A N 1
ATOM 1260 C CA . ALA A 1 159 ? 1.884 2.555 -13.777 1.00 92.19 159 ALA A CA 1
ATOM 1261 C C . ALA A 1 159 ? 0.955 1.734 -12.871 1.00 92.19 159 ALA A C 1
ATOM 1263 O O . ALA A 1 159 ? 0.018 2.291 -12.302 1.00 92.19 159 ALA A O 1
ATOM 1264 N N . GLN A 1 160 ? 1.238 0.440 -12.697 1.00 90.88 160 GLN A N 1
ATOM 1265 C CA . GLN A 1 160 ? 0.475 -0.444 -11.814 1.00 90.88 160 GLN A CA 1
ATOM 1266 C C . GLN A 1 160 ? 0.583 -0.005 -10.353 1.00 90.88 160 GLN A C 1
ATOM 1268 O O . GLN A 1 160 ? -0.441 0.143 -9.695 1.00 90.88 160 GLN A O 1
ATOM 1273 N N . ALA A 1 161 ? 1.786 0.311 -9.873 1.00 90.31 161 ALA A N 1
ATOM 1274 C CA . ALA A 1 161 ? 1.985 0.787 -8.509 1.00 90.31 161 ALA A CA 1
ATOM 1275 C C . ALA A 1 161 ? 1.224 2.099 -8.229 1.00 90.31 161 ALA A C 1
ATOM 1277 O O . ALA A 1 161 ? 0.561 2.212 -7.200 1.00 90.31 161 ALA A O 1
ATOM 1278 N N . ARG A 1 162 ? 1.217 3.057 -9.173 1.00 91.12 162 ARG A N 1
ATOM 1279 C CA . ARG A 1 162 ? 0.393 4.282 -9.064 1.00 91.12 162 ARG A CA 1
ATOM 1280 C C . ARG A 1 162 ? -1.099 3.991 -9.082 1.00 91.12 162 ARG A C 1
ATOM 1282 O O . ARG A 1 162 ? -1.858 4.655 -8.383 1.00 91.12 162 ARG A O 1
ATOM 1289 N N . GLN A 1 163 ? -1.533 3.056 -9.921 1.00 90.00 163 GLN A N 1
ATOM 1290 C CA . GLN A 1 163 ? -2.942 2.695 -10.019 1.00 90.00 163 GLN A CA 1
ATOM 1291 C C . GLN A 1 163 ? -3.433 2.081 -8.706 1.00 90.00 163 GLN A C 1
ATOM 1293 O O . GLN A 1 163 ? -4.459 2.514 -8.188 1.00 90.00 163 GLN A O 1
ATOM 1298 N N . LEU A 1 164 ? -2.667 1.144 -8.145 1.00 87.00 164 LEU A N 1
ATOM 1299 C CA . LEU A 1 164 ? -2.965 0.505 -6.866 1.00 87.00 164 LEU A CA 1
ATOM 1300 C C . LEU A 1 164 ? -2.954 1.518 -5.710 1.00 87.00 164 LEU A C 1
ATOM 1302 O O . LEU A 1 164 ? -3.884 1.545 -4.913 1.00 87.00 164 LEU A O 1
ATOM 1306 N N . ALA A 1 165 ? -1.971 2.425 -5.670 1.00 86.44 165 ALA A N 1
ATOM 1307 C CA . ALA A 1 165 ? -1.926 3.491 -4.664 1.00 86.44 165 ALA A CA 1
ATOM 1308 C C . ALA A 1 165 ? -3.147 4.435 -4.734 1.00 86.44 165 ALA A C 1
ATOM 1310 O O . ALA A 1 165 ? -3.663 4.874 -3.707 1.00 86.44 165 ALA A O 1
ATOM 1311 N N . LYS A 1 166 ? -3.636 4.744 -5.945 1.00 83.81 166 LYS A N 1
ATOM 1312 C CA . LYS A 1 166 ? -4.818 5.601 -6.148 1.00 83.81 166 LYS A CA 1
ATOM 1313 C C . LYS A 1 166 ? -6.137 4.908 -5.819 1.00 83.81 166 LYS A C 1
ATOM 1315 O O . LYS A 1 166 ? -7.062 5.579 -5.363 1.00 83.81 166 LYS A O 1
ATOM 1320 N N . GLN A 1 167 ? -6.243 3.606 -6.081 1.00 76.88 167 GLN A N 1
ATOM 1321 C CA . GLN A 1 167 ? -7.440 2.827 -5.758 1.00 76.88 167 GLN A CA 1
ATOM 1322 C C . GLN A 1 167 ? -7.685 2.822 -4.248 1.00 76.88 167 GLN A C 1
ATOM 1324 O O . GLN A 1 167 ? -8.786 3.166 -3.824 1.00 76.88 167 GLN A O 1
ATOM 1329 N N . ASP A 1 168 ? -6.639 2.595 -3.450 1.00 67.94 168 ASP A N 1
ATOM 1330 C CA . ASP A 1 168 ? -6.736 2.655 -1.988 1.00 67.94 168 ASP A CA 1
ATOM 1331 C C . ASP A 1 168 ? -7.135 4.057 -1.507 1.00 67.94 168 ASP A C 1
ATOM 1333 O O . ASP A 1 168 ? -8.058 4.204 -0.711 1.00 67.94 168 ASP A O 1
ATOM 1337 N N . ALA A 1 169 ? -6.506 5.113 -2.037 1.00 61.22 169 ALA A N 1
ATOM 1338 C CA . ALA A 1 169 ? -6.835 6.490 -1.660 1.00 61.22 169 ALA A CA 1
ATOM 1339 C C . ALA A 1 169 ? -8.299 6.860 -1.969 1.00 61.22 169 ALA A C 1
ATOM 1341 O O . ALA A 1 169 ? -8.930 7.589 -1.205 1.00 61.22 169 ALA A O 1
ATOM 1342 N N . THR A 1 170 ? -8.849 6.347 -3.072 1.00 60.94 170 THR A N 1
ATOM 1343 C CA . THR A 1 170 ? -10.241 6.611 -3.467 1.00 60.94 170 THR A CA 1
ATOM 1344 C C . THR A 1 170 ? -11.217 5.839 -2.582 1.00 60.94 170 THR A C 1
ATOM 1346 O O . THR A 1 170 ? -12.153 6.435 -2.056 1.00 60.94 170 THR A O 1
ATOM 1349 N N . GLU A 1 171 ? -10.955 4.554 -2.319 1.00 61.12 171 GLU A N 1
ATOM 1350 C CA . GLU A 1 171 ? -11.771 3.760 -1.391 1.00 61.12 171 GLU A CA 1
ATOM 1351 C C . GLU A 1 171 ? -11.795 4.347 0.026 1.00 61.12 171 GLU A C 1
ATOM 1353 O O . GLU A 1 171 ? -12.825 4.307 0.702 1.00 61.12 171 GLU A O 1
ATOM 1358 N N . LEU A 1 172 ? -10.673 4.905 0.483 1.00 58.66 172 LEU A N 1
ATOM 1359 C CA . LEU A 1 172 ? -10.581 5.581 1.772 1.00 58.66 172 LEU A CA 1
ATOM 1360 C C . LEU A 1 172 ? -11.450 6.844 1.806 1.00 58.66 172 LEU A C 1
ATOM 1362 O O . LEU A 1 172 ? -12.251 7.016 2.727 1.00 58.66 172 LEU A O 1
ATOM 1366 N N . VAL A 1 173 ? -11.345 7.704 0.790 1.00 61.16 173 VAL A N 1
ATOM 1367 C CA . VAL A 1 173 ? -12.139 8.940 0.689 1.00 61.16 173 VAL A CA 1
ATOM 1368 C C . VAL A 1 173 ? -13.634 8.642 0.568 1.00 61.16 173 VAL A C 1
ATOM 1370 O O . VAL A 1 173 ? -14.432 9.293 1.244 1.00 61.16 173 VAL A O 1
ATOM 1373 N N . ASP A 1 174 ? -14.023 7.635 -0.215 1.00 58.41 174 ASP A N 1
ATOM 1374 C CA . ASP A 1 174 ? -15.425 7.241 -0.378 1.00 58.41 174 ASP A CA 1
ATOM 1375 C C . ASP A 1 174 ? -16.013 6.700 0.933 1.00 58.41 174 ASP A C 1
ATOM 1377 O O . ASP A 1 174 ? -17.095 7.127 1.348 1.00 58.41 174 ASP A O 1
ATOM 1381 N N . ARG A 1 175 ? -15.271 5.859 1.670 1.00 59.62 175 ARG A N 1
ATOM 1382 C CA . ARG A 1 175 ? -15.681 5.406 3.014 1.00 59.62 175 ARG A CA 1
ATOM 1383 C C . ARG A 1 175 ? -15.820 6.572 3.996 1.00 59.62 175 ARG A C 1
ATOM 1385 O O . ARG A 1 175 ? -16.775 6.601 4.776 1.00 59.62 175 ARG A O 1
ATOM 1392 N N . PHE A 1 176 ? -14.918 7.555 3.955 1.00 57.75 176 PHE A N 1
ATOM 1393 C CA . PHE A 1 176 ? -15.046 8.779 4.756 1.00 57.75 176 PHE A CA 1
ATOM 1394 C C . PHE A 1 176 ? -16.275 9.611 4.355 1.00 57.75 176 PHE A C 1
ATOM 1396 O O . PHE A 1 176 ? -16.997 10.100 5.229 1.00 57.75 176 PHE A O 1
ATOM 1403 N N . GLY A 1 177 ? -16.558 9.735 3.057 1.00 60.84 177 GLY A N 1
ATOM 1404 C CA . GLY A 1 177 ? -17.738 10.424 2.530 1.00 60.84 177 GLY A CA 1
ATOM 1405 C C . GLY A 1 177 ? -19.054 9.770 2.965 1.00 60.84 177 GLY A C 1
ATOM 1406 O O . GLY A 1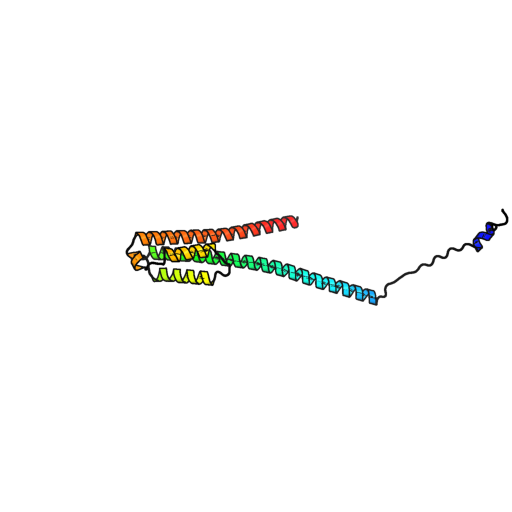 177 ? -19.999 10.464 3.357 1.00 60.84 177 GLY A O 1
ATOM 1407 N N . GLU A 1 178 ? -19.113 8.438 2.979 1.00 62.91 178 GLU A N 1
ATOM 1408 C CA . GLU A 1 178 ? -20.263 7.678 3.478 1.00 62.91 178 GLU A CA 1
ATOM 1409 C C . GLU A 1 178 ? -20.455 7.812 4.994 1.00 62.91 178 GLU A C 1
ATOM 1411 O O . GLU A 1 178 ? -21.584 7.989 5.462 1.00 62.91 178 GLU A O 1
ATOM 1416 N N . LEU A 1 179 ? -19.372 7.780 5.778 1.00 58.72 179 LEU A N 1
ATOM 1417 C CA . LEU A 1 179 ? -19.428 7.994 7.229 1.00 58.72 179 LEU A CA 1
ATOM 1418 C C . LEU A 1 179 ? -19.876 9.418 7.583 1.00 58.72 179 LEU A C 1
ATOM 1420 O O . LEU A 1 179 ? -20.671 9.598 8.511 1.00 58.72 179 LEU A O 1
ATOM 1424 N N . GLY A 1 180 ? -19.426 10.416 6.818 1.00 57.19 180 GLY A N 1
ATOM 1425 C CA . GLY A 1 180 ? -19.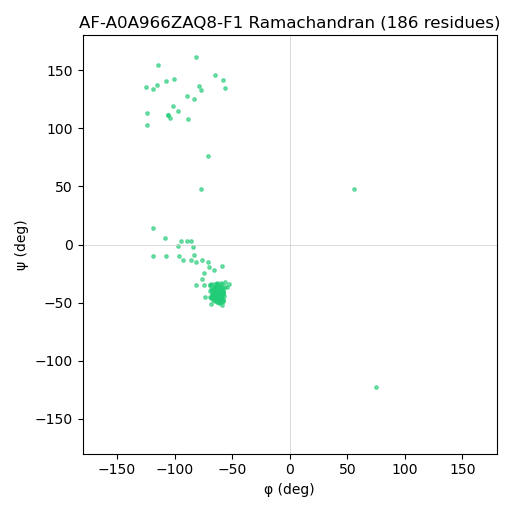904 11.794 6.916 1.00 57.19 180 GLY A CA 1
ATOM 1426 C C . GLY A 1 180 ? -21.409 11.879 6.669 1.00 57.19 180 GLY A C 1
ATOM 1427 O O . GLY A 1 180 ? -22.145 12.376 7.521 1.00 57.19 180 GLY A O 1
ATOM 1428 N N . ARG A 1 181 ? -21.896 11.310 5.559 1.00 59.69 181 ARG A N 1
ATOM 1429 C CA . ARG A 1 181 ? -23.333 11.276 5.229 1.00 59.69 181 ARG A CA 1
ATOM 1430 C C . ARG A 1 181 ? -24.180 10.583 6.299 1.00 59.69 181 ARG A C 1
ATOM 1432 O O . ARG A 1 181 ? -25.236 11.103 6.649 1.00 59.69 181 ARG A O 1
ATOM 1439 N N . ARG A 1 182 ? -23.711 9.465 6.865 1.00 57.22 182 ARG A N 1
ATOM 1440 C CA . ARG A 1 182 ? -24.414 8.762 7.955 1.00 57.22 182 ARG A CA 1
ATOM 1441 C C . ARG A 1 182 ? -24.495 9.596 9.235 1.00 57.22 182 ARG A C 1
ATOM 1443 O O . ARG A 1 182 ? -25.549 9.622 9.861 1.00 57.22 182 ARG A O 1
ATOM 1450 N N . LYS A 1 183 ? -23.429 10.316 9.612 1.00 54.12 183 LYS A N 1
ATOM 1451 C CA . LYS A 1 183 ? -23.466 11.237 10.765 1.00 54.12 183 LYS A CA 1
ATOM 1452 C C . LYS A 1 183 ? -24.432 12.403 10.554 1.00 54.12 183 LYS A C 1
ATOM 1454 O O . LYS A 1 183 ? -25.127 12.764 11.496 1.00 54.12 183 LYS A O 1
ATOM 1459 N N . PHE A 1 184 ? -24.506 12.960 9.344 1.00 51.84 184 PHE A N 1
ATOM 1460 C CA . PHE A 1 184 ? -25.454 14.037 9.037 1.00 51.84 184 PHE A CA 1
ATOM 1461 C C . PHE A 1 184 ? -26.917 13.568 9.054 1.00 51.84 184 PHE A C 1
ATOM 1463 O O . PHE A 1 184 ? -27.776 14.325 9.482 1.00 51.84 184 PHE A O 1
ATOM 1470 N N . GLN A 1 185 ? -27.204 12.325 8.657 1.00 51.81 185 GLN A N 1
ATOM 1471 C CA . GLN A 1 185 ? -28.560 11.754 8.718 1.00 51.81 185 GLN A CA 1
ATOM 1472 C C . GLN A 1 185 ? -29.013 11.375 10.136 1.00 51.81 185 GLN A C 1
ATOM 1474 O O . GLN A 1 185 ? -30.207 11.316 10.388 1.00 51.81 185 GLN A O 1
ATOM 1479 N N . LEU A 1 186 ? -28.081 11.107 11.054 1.00 48.53 186 LEU A N 1
ATOM 1480 C CA . LEU A 1 186 ? -28.376 10.819 12.466 1.00 48.53 186 LEU A CA 1
ATOM 1481 C C . LEU A 1 186 ? -28.511 12.081 13.335 1.00 48.53 186 LEU A C 1
ATOM 1483 O O . LEU A 1 186 ? -28.947 11.981 14.478 1.00 48.53 186 LEU A O 1
ATOM 1487 N N . ALA A 1 187 ? -28.101 13.244 12.822 1.00 48.56 187 ALA A N 1
ATOM 1488 C CA . ALA A 1 187 ? -28.126 14.527 13.526 1.00 48.56 187 ALA A CA 1
ATOM 1489 C C . ALA A 1 187 ? -29.204 15.502 13.000 1.00 48.56 187 ALA A C 1
ATOM 1491 O O . ALA A 1 187 ? -29.224 16.655 13.434 1.00 48.56 187 ALA A O 1
ATOM 1492 N N . ALA A 1 188 ? -30.058 15.055 12.073 1.00 43.78 188 ALA A N 1
ATOM 1493 C CA . ALA A 1 188 ? -31.198 15.785 11.510 1.00 43.78 188 ALA A CA 1
ATOM 1494 C C . ALA A 1 188 ? -32.509 15.101 11.915 1.00 43.78 188 ALA A C 1
ATOM 1496 O O . ALA A 1 188 ? -33.495 15.834 12.146 1.00 43.78 188 ALA A O 1
#

pLDDT: mean 80.3, std 11.9, range [43.78, 93.38]

Foldseek 3Di:
DVVPDDDPVCVVVVDDDDDDDDDDDDPPVVVVVVVVVVVVVVVVVVVVVVVVVVVVVVVVVVVVVLLLVLLVLLQVLLVLLVVQLVVQVPDPQGHDQVSLVVLVVSLVVCVVVCPVVPVVLNVLSVCCCVQLSPDGRVVCSVDPPSSVVNSVSSNVSSVVSNVSSVVSVVVVVVVVVVVVVVVVVVVD

Mean predicted aligned error: 13.95 Å

Solvent-accessible surface area (backbone atoms only — not comparable to full-atom values): 10646 Å² total; per-residue (Å²): 124,80,88,79,60,79,57,79,88,58,45,70,80,78,59,83,87,84,84,84,88,82,85,89,75,79,57,70,69,59,55,52,52,53,50,52,52,52,50,50,51,50,53,51,52,51,50,53,50,52,52,53,52,50,52,51,49,50,54,52,53,50,53,50,51,51,51,54,52,51,30,49,52,26,40,52,50,18,50,52,32,48,54,48,49,50,50,37,73,71,35,95,74,34,52,48,54,68,58,55,52,50,50,53,52,48,53,55,49,48,62,74,64,43,81,80,64,58,60,68,62,50,53,52,51,53,48,47,44,63,76,62,60,75,65,55,33,64,62,32,54,81,25,70,69,52,40,52,51,44,52,52,50,36,52,50,51,22,51,50,25,44,50,55,24,47,51,54,54,48,55,51,51,50,52,50,52,52,53,51,52,53,53,56,66,75,74,110